Protein 2OPJ (pdb70)

GO terms:
  GO:0043748 O-succinylbenzoate synthase activity (F, EXP)

Nearest PDB structures (foldseek):
  2opj-assembly1_A  TM=1.003E+00  e=4.724E-65  Thermobifida fusca YX
  2qvh-assembly1_A  TM=9.884E-01  e=1.991E-59  Thermobifida fusca YX
  1nu5-assembly1_A  TM=8.194E-01  e=6.239E-18  Pseudomonas sp. P51
  3vdg-assembly1_A-2  TM=8.075E-01  e=1.831E-15  Mycolicibacterium smegmatis MC2 155
  3vfc-assembly1_A-2  TM=7.666E-01  e=3.517E-16  Mycolicibacterium smegmatis MC2 155

InterPro domains:
  IPR010196 o-Succinylbenzoate synthase, MenC type1 [MF_00470] (1-308)
  IPR013342 Mandelate racemase, C-terminal domain [PF13378] (80-277)
  IPR013342 Mandelate racemase, C-terminal domain [SM00922] (75-173)
  IPR018110 Mandelate racemase/muconate lactonizing enzyme, conserved site [PS00909] (125-156)
  IPR036849 Enolase-like, C-terminal domain superfamily [G3DSA:3.20.20.120] (59-283)
  IPR036849 Enolase-like, C-terminal domain superfamily [SSF51604] (64-279)

Secondary structure (DSSP, 8-state):
--SB-EEEEEEEEEETTEEEEE--EE-SS-EE-----TT--HHHHHHHHHHHHIIIII--PPPS-SEEEB-EEE-S--HHHHHHHHHHH--SEEEEE----HHHHHHHHHHHH-TTSEEEEE-TT-S-HHHHH--TTTGGG-EEEEE--SSSHHHHHHHHHH-SS-EE--TTTTT--SBEEE-HHHHTSHHHHHHHHHHT-S-EEEB--S--HHHHHHHHHHHHHSS--SS-BB--GGGGBS--SBSS----BTTEEE-----B-HHHHHHTEE--HHHHHHHHHHHHHHH-

B-factor: mean 13.65, std 7.68, range [2.83, 55.48]

Organism: Thermobifida fusca (strain YX) (NCBI:txid269800)

Sequence (292 aa):
SLTGRAFAIPLRTRFRGITVREGLVRGAAGWGEFSPFAEYGPRECARWWAACYEAAELGWPAPVRDTVPVNATVPAVGPEEAARIVASSGCTTAKVKVAENDVARVEAVRDALGPRGRVRIDVNGAWDVDTAVRIRLLDRFELEYVEQPCATVDELAEVRRRVSVPIAARVRDAEAADVVVLKVQPLGGVRAALRLAEECGLPVVVSSAVETSVGLAAGVALAAALPELPYACGLATLRLLHADVCDDPLLPVHGVLPVRRVDVSEQRLAEVEIDPAAWQARLAAARAAWEQ

CATH classification: 3.30.390.10 (+1 more: 3.20.20.120)

Foldseek 3Di:
DVFDFKFWFAFPDAALRDGIFIWWGAAPQGIFTQTDDPPDALLQSLLLLLARCCLRYPNFDDFPDFKAFAAQEAGPDALVVLLVSLLPQLHLEYEYEDPSVRLVNLVSNLVSNDPRGAYEYEQVAPDALVVLLVVVSNCVSPHQEYENNHDDLLSLQSNQVRDDHFYEYCSVVSVNGQEYEFEASSQRFLVSSQVVCVVNPHHYEYAYPLDAQQRLLRSRSNSRHHPDHPDGHRSQNNNRTPAHQAPDGQHDDNRMTGNDHTHGDPVRRVVGTDDCPVNVVRSVSNNVSNVD

Radius of gyration: 18.43 Å; Cα contacts (8 Å, |Δi|>4): 690; chains: 1; bounding box: 36×39×52 Å

Solvent-accessible surface area: 12862 Å² total

Structure (mmCIF, N/CA/C/O backbone):
data_2OPJ
#
_entry.id   2OPJ
#
_cell.length_a   36.976
_cell.length_b   37.642
_cell.length_c   51.990
_cell.angle_alpha   71.28
_cell.angle_beta   76.13
_cell.angle_gamma   73.23
#
_symmetry.space_group_name_H-M   'P 1'
#
loop_
_entity.id
_entity.type
_entity.pdbx_description
1 polymer 'O-succinylbenzoate-CoA synthase'
2 water water
#
loop_
_atom_site.group_PDB
_atom_site.id
_atom_site.type_symbol
_atom_site.label_atom_id
_atom_site.label_alt_id
_atom_site.label_comp_id
_atom_site.label_asym_id
_atom_site.label_entity_id
_atom_site.label_seq_id
_atom_site.pdbx_PDB_ins_code
_atom_site.Cartn_x
_atom_site.Cartn_y
_atom_site.Cartn_z
_atom_site.occupancy
_atom_site.B_iso_or_equiv
_atom_site.auth_seq_id
_atom_site.auth_comp_id
_atom_site.auth_asym_id
_atom_site.auth_atom_id
_atom_site.pdbx_PDB_model_num
ATOM 1 N N . SER A 1 2 ? 10.193 21.147 1.965 1.00 10.70 2 SER A N 1
ATOM 2 C CA . SER A 1 2 ? 9.624 20.734 0.651 1.00 11.93 2 SER A CA 1
ATOM 3 C C . SER A 1 2 ? 8.123 20.524 0.789 1.00 11.60 2 SER A C 1
ATOM 4 O O . SER A 1 2 ? 7.560 20.685 1.863 1.00 10.64 2 SER A O 1
ATOM 7 N N . LEU A 1 3 ? 7.486 20.135 -0.307 1.00 13.36 3 LEU A N 1
ATOM 8 C CA . LEU A 1 3 ? 6.056 19.892 -0.314 1.00 13.65 3 LEU A CA 1
ATOM 9 C C . LEU A 1 3 ? 5.684 18.740 0.631 1.00 13.66 3 LEU A C 1
ATOM 10 O O . LEU A 1 3 ? 4.606 18.732 1.229 1.00 13.36 3 LEU A O 1
ATOM 15 N N . THR A 1 4 ? 6.589 17.779 0.779 1.00 13.01 4 THR A N 1
ATOM 16 C CA . THR A 1 4 ? 6.323 16.613 1.618 1.00 12.57 4 THR A CA 1
ATOM 17 C C . THR A 1 4 ? 7.181 16.487 2.877 1.00 11.90 4 THR A C 1
ATOM 18 O O . THR A 1 4 ? 7.025 15.533 3.637 1.00 10.46 4 THR A O 1
ATOM 22 N N . GLY A 1 5 ? 8.089 17.436 3.083 1.00 10.62 5 GLY A N 1
ATOM 23 C CA . GLY A 1 5 ? 8.952 17.415 4.256 1.00 10.16 5 GLY A CA 1
ATOM 24 C C . GLY A 1 5 ? 9.111 18.834 4.761 1.00 10.06 5 GLY A C 1
ATOM 25 O O . GLY A 1 5 ? 9.830 19.628 4.160 1.00 11.17 5 GLY A O 1
ATOM 26 N N . ARG A 1 6 ? 8.445 19.152 5.868 1.00 7.45 6 ARG A N 1
ATOM 27 C CA . ARG A 1 6 ? 8.476 20.501 6.419 1.00 7.94 6 ARG A CA 1
ATOM 28 C C . ARG A 1 6 ? 8.874 20.550 7.889 1.00 7.47 6 ARG A C 1
ATOM 29 O O . ARG A 1 6 ? 8.411 19.751 8.703 1.00 8.12 6 ARG A O 1
ATOM 37 N N . ALA A 1 7 ? 9.737 21.506 8.222 1.00 6.33 7 ALA A N 1
ATOM 38 C CA . ALA A 1 7 ? 10.225 21.653 9.585 1.00 6.16 7 ALA A CA 1
ATOM 39 C C . ALA A 1 7 ? 9.454 22.712 10.362 1.00 7.35 7 ALA A C 1
ATOM 40 O O . ALA A 1 7 ? 8.965 23.686 9.787 1.00 6.87 7 ALA A O 1
ATOM 42 N N . PHE A 1 8 ? 9.357 22.513 11.675 1.00 6.93 8 PHE A N 1
ATOM 43 C CA . PHE A 1 8 ? 8.637 23.438 12.540 1.00 7.10 8 PHE A CA 1
ATOM 44 C C . PHE A 1 8 ? 9.418 23.792 13.805 1.00 5.76 8 PHE A C 1
ATOM 45 O O . PHE A 1 8 ? 10.335 23.079 14.220 1.00 4.93 8 PHE A O 1
ATOM 53 N N . ALA A 1 9 ? 9.046 24.917 14.403 1.00 6.57 9 ALA A N 1
ATOM 54 C CA . ALA A 1 9 ? 9.646 25.384 15.646 1.00 7.16 9 ALA A CA 1
ATOM 55 C C . ALA A 1 9 ? 8.502 26.011 16.443 1.00 5.67 9 ALA A C 1
ATOM 56 O O . ALA A 1 9 ? 7.977 27.068 16.083 1.00 6.98 9 ALA A O 1
ATOM 58 N N . ILE A 1 10 ? 8.112 25.343 17.524 1.00 5.61 10 ILE A N 1
ATOM 59 C CA . ILE A 1 10 ? 6.995 25.804 18.342 1.00 6.37 10 ILE A CA 1
ATOM 60 C C . ILE A 1 10 ? 7.417 26.053 19.780 1.00 5.74 10 ILE A C 1
ATOM 61 O O . ILE A 1 10 ? 7.921 25.155 20.447 1.00 7.19 10 ILE A O 1
ATOM 66 N N . PRO A 1 11 ? 7.207 27.273 20.288 1.00 7.13 11 PRO A N 1
ATOM 67 C CA . PRO A 1 11 ? 7.613 27.498 21.676 1.00 6.60 11 PRO A CA 1
ATOM 68 C C . PRO A 1 11 ? 6.663 26.825 22.661 1.00 7.01 11 PRO A C 1
ATOM 69 O O . PRO A 1 11 ? 5.464 26.754 22.415 1.00 6.70 11 PRO A O 1
ATOM 73 N N . LEU A 1 12 ? 7.205 26.329 23.769 1.00 5.94 12 LEU A N 1
ATOM 74 C CA . LEU A 1 12 ? 6.371 25.728 24.799 1.00 6.87 12 LEU A CA 1
ATOM 75 C C . LEU A 1 12 ? 5.872 26.900 25.624 1.00 6.77 12 LEU A C 1
ATOM 76 O O . LEU A 1 12 ? 6.347 28.026 25.453 1.00 6.13 12 LEU A O 1
ATOM 81 N N . ARG A 1 13 ? 4.930 26.640 26.522 1.00 6.95 13 ARG A N 1
ATOM 82 C CA . ARG A 1 13 ? 4.388 27.696 27.369 1.00 7.42 13 ARG A CA 1
ATOM 83 C C . ARG A 1 13 ? 5.274 28.013 28.574 1.00 7.50 13 ARG A C 1
ATOM 84 O O . ARG A 1 13 ? 5.132 29.071 29.194 1.00 7.59 13 ARG A O 1
ATOM 92 N N . THR A 1 14 ? 6.176 27.086 28.894 1.00 7.43 14 THR A N 1
ATOM 93 C CA . THR A 1 14 ? 7.132 27.215 29.993 1.00 8.06 14 THR A CA 1
ATOM 94 C C . THR A 1 14 ? 8.165 26.092 29.836 1.00 9.20 14 THR A C 1
ATOM 95 O O . THR A 1 14 ? 7.902 25.096 29.158 1.00 9.17 14 THR A O 1
ATOM 99 N N . ARG A 1 15 ? 9.337 26.246 30.443 1.00 8.49 15 ARG A N 1
ATOM 100 C CA . ARG A 1 15 ? 10.386 25.234 30.312 1.00 8.76 15 ARG A CA 1
ATOM 101 C C . ARG A 1 15 ? 9.933 23.898 30.890 1.00 9.06 15 ARG A C 1
ATOM 102 O O . ARG A 1 15 ? 9.373 23.845 31.986 1.00 10.86 15 ARG A O 1
ATOM 110 N N . PHE A 1 16 ? 10.170 22.819 30.147 1.00 8.89 16 PHE A N 1
ATOM 111 C CA . PHE A 1 16 ? 9.778 21.482 30.583 1.00 9.64 16 PHE A CA 1
ATOM 112 C C . PHE A 1 16 ? 10.855 20.487 30.166 1.00 10.68 16 PHE A C 1
ATOM 113 O O . PHE A 1 16 ? 11.159 20.357 28.983 1.00 10.63 16 PHE A O 1
ATOM 121 N N . ARG A 1 17 ? 11.415 19.781 31.143 1.00 12.04 17 ARG A N 1
ATOM 122 C CA . ARG A 1 17 ? 12.478 18.820 30.885 1.00 13.35 17 ARG A CA 1
ATOM 123 C C . ARG A 1 17 ? 13.624 19.510 30.144 1.00 13.59 17 ARG A C 1
ATOM 124 O O . ARG A 1 17 ? 14.261 18.927 29.261 1.00 14.33 17 ARG A O 1
ATOM 132 N N . GLY A 1 18 ? 13.858 20.767 30.510 1.00 12.96 18 GLY A N 1
ATOM 133 C CA . GLY A 1 18 ? 14.944 21.540 29.935 1.00 14.01 18 GLY A CA 1
ATOM 134 C C . GLY A 1 18 ? 14.701 22.292 28.644 1.00 14.19 18 GLY A C 1
ATOM 135 O O . GLY A 1 18 ? 15.459 23.204 28.306 1.00 14.86 18 GLY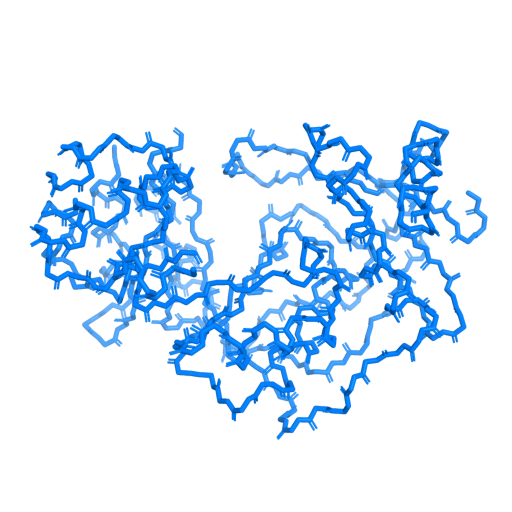 A O 1
ATOM 136 N N . ILE A 1 19 ? 13.655 21.934 27.914 1.00 13.56 19 ILE A N 1
ATOM 137 C CA . ILE A 1 19 ? 13.408 22.616 26.653 1.00 12.99 19 ILE A CA 1
ATOM 138 C C . ILE A 1 19 ? 12.323 23.680 26.703 1.00 10.92 19 ILE A C 1
ATOM 139 O O . ILE A 1 19 ? 11.426 23.638 27.545 1.00 9.67 19 ILE A O 1
ATOM 144 N N . THR A 1 20 ? 12.428 24.639 25.791 1.00 9.67 20 THR A N 1
ATOM 145 C CA . THR A 1 20 ? 11.460 25.726 25.694 1.00 8.40 20 THR A CA 1
ATOM 146 C C . THR A 1 20 ? 10.940 25.882 24.267 1.00 8.96 20 THR A C 1
ATOM 147 O O . THR A 1 20 ? 9.996 26.629 24.027 1.00 8.08 20 THR A O 1
ATOM 151 N N . VAL A 1 21 ? 11.552 25.172 23.325 1.00 9.95 21 VAL A N 1
ATOM 152 C CA . VAL A 1 21 ? 11.129 25.229 21.926 1.00 10.72 21 VAL A CA 1
ATOM 153 C C . VAL A 1 21 ? 11.133 23.820 21.348 1.00 10.31 21 VAL A C 1
ATOM 154 O O . VAL A 1 21 ? 12.136 23.110 21.433 1.00 11.80 21 VAL A O 1
ATOM 158 N N . ARG A 1 22 ? 10.015 23.419 20.759 1.00 7.85 22 ARG A N 1
ATOM 159 C CA . ARG A 1 22 ? 9.908 22.090 20.176 1.00 6.49 22 ARG A CA 1
ATOM 160 C C . ARG A 1 22 ? 10.121 22.178 18.670 1.00 6.17 22 ARG A C 1
ATOM 161 O O . ARG A 1 22 ? 9.360 22.838 17.965 1.00 7.18 22 ARG A O 1
ATOM 169 N N . GLU A 1 23 ? 11.169 21.520 18.190 1.00 5.17 23 GLU A N 1
ATOM 170 C CA . GLU A 1 23 ? 11.503 21.524 16.771 1.00 5.37 23 GLU A CA 1
ATOM 171 C C . GLU A 1 23 ? 11.456 20.123 16.180 1.00 6.04 23 GLU A C 1
ATOM 172 O O . GLU A 1 23 ? 11.680 19.139 16.873 1.00 6.64 23 GLU A O 1
ATOM 178 N N . GLY A 1 24 ? 11.179 20.044 14.887 1.00 4.12 24 GLY A N 1
ATOM 179 C CA . GLY A 1 24 ? 11.134 18.753 14.237 1.00 6.13 24 GLY A CA 1
ATOM 180 C C . GLY A 1 24 ? 10.680 18.879 12.804 1.00 6.59 24 GLY A C 1
ATOM 181 O O . GLY A 1 24 ? 10.537 19.987 12.282 1.00 5.32 24 GLY A O 1
ATOM 190 N N . LEU A 1 26 ? 7.920 17.235 9.690 1.00 5.51 26 LEU A N 1
ATOM 191 C CA . LEU A 1 26 ? 6.693 16.506 9.410 1.00 5.86 26 LEU A CA 1
ATOM 192 C C . LEU A 1 26 ? 6.916 15.933 8.019 1.00 7.99 26 LEU A C 1
ATOM 193 O O . LEU A 1 26 ? 7.360 16.639 7.111 1.00 6.85 26 LEU A O 1
ATOM 198 N N . VAL A 1 27 ? 6.642 14.645 7.864 1.00 6.93 27 VAL A N 1
ATOM 199 C CA . VAL A 1 27 ? 6.833 13.975 6.590 1.00 9.14 27 VAL A CA 1
ATOM 200 C C . VAL A 1 27 ? 5.526 13.360 6.103 1.00 9.30 27 VAL A C 1
ATOM 201 O O . VAL A 1 27 ? 4.852 12.644 6.841 1.00 7.96 27 VAL A O 1
ATOM 205 N N . ARG A 1 28 ? 5.179 13.632 4.849 1.00 10.61 28 ARG A N 1
ATOM 206 C CA . ARG A 1 28 ? 3.939 13.123 4.269 1.00 11.88 28 ARG A CA 1
ATOM 207 C C . ARG A 1 28 ? 4.178 11.865 3.442 1.00 11.78 28 ARG A C 1
ATOM 208 O O . ARG A 1 28 ? 4.966 11.884 2.496 1.00 12.69 28 ARG A O 1
ATOM 216 N N . GLY A 1 29 ? 3.494 10.781 3.800 1.00 10.69 29 GLY A N 1
ATOM 217 C CA . GLY A 1 29 ? 3.635 9.529 3.074 1.00 9.36 29 GLY A CA 1
ATOM 218 C C . GLY A 1 29 ? 2.294 9.029 2.564 1.00 9.77 29 GLY A C 1
ATOM 219 O O . GLY A 1 29 ? 1.299 9.750 2.605 1.00 10.28 29 GLY A O 1
ATOM 220 N N . ALA A 1 30 ? 2.262 7.787 2.099 1.00 9.64 30 ALA A N 1
ATOM 221 C CA . ALA A 1 30 ? 1.041 7.198 1.568 1.00 10.58 30 ALA A CA 1
ATOM 222 C C . ALA A 1 30 ? -0.059 7.026 2.615 1.00 10.58 30 ALA A C 1
ATOM 223 O O . ALA A 1 30 ? -1.247 7.081 2.292 1.00 11.85 30 ALA A O 1
ATOM 225 N N . ALA A 1 31 ? 0.335 6.841 3.871 1.00 10.57 31 ALA A N 1
ATOM 226 C CA . ALA A 1 31 ? -0.626 6.631 4.946 1.00 11.26 31 ALA A CA 1
ATOM 227 C C . ALA A 1 31 ? -1.050 7.914 5.645 1.00 11.42 31 ALA A C 1
ATOM 228 O O . ALA A 1 31 ? -2.065 7.945 6.342 1.00 12.21 31 ALA A O 1
ATOM 230 N N . GLY A 1 32 ? -0.277 8.974 5.455 1.00 11.16 32 GLY A N 1
ATOM 231 C CA . GLY A 1 32 ? -0.593 10.237 6.094 1.00 11.28 32 GLY A CA 1
ATOM 232 C C . GLY A 1 32 ? 0.683 10.942 6.502 1.00 10.31 32 GLY A C 1
ATOM 233 O O . GLY A 1 32 ? 1.699 10.811 5.829 1.00 10.05 32 GLY A O 1
ATOM 234 N N . TRP A 1 33 ? 0.638 11.681 7.604 1.00 9.54 33 TRP A N 1
ATOM 235 C CA . TRP A 1 33 ? 1.814 12.405 8.070 1.00 9.78 33 TRP A CA 1
ATOM 236 C C . TRP A 1 33 ? 2.479 11.736 9.261 1.00 8.68 33 TRP A C 1
ATOM 237 O O . TRP A 1 33 ? 1.815 11.123 10.101 1.00 8.81 33 TRP A O 1
ATOM 248 N N . GLY A 1 34 ? 3.800 11.855 9.305 1.00 7.60 34 GLY A N 1
ATOM 249 C CA . GLY A 1 34 ? 4.582 11.313 10.402 1.00 7.47 34 GLY A CA 1
ATOM 250 C C . GLY A 1 34 ? 5.430 12.445 10.965 1.00 7.18 34 GLY A C 1
ATOM 251 O O . GLY A 1 34 ? 5.717 13.418 10.260 1.00 6.95 34 GLY A O 1
ATOM 252 N N . GLU A 1 35 ? 5.814 12.334 12.234 1.00 6.00 35 GLU A N 1
ATOM 253 C CA . GLU A 1 35 ? 6.641 13.350 12.868 1.00 5.56 35 GLU A CA 1
ATOM 254 C C . GLU A 1 35 ? 8.012 12.789 13.231 1.00 5.01 35 GLU A C 1
ATOM 255 O O . GLU A 1 35 ? 8.108 11.705 13.798 1.00 5.30 35 GLU A O 1
ATOM 261 N N . PHE A 1 36 ? 9.061 13.531 12.883 1.00 4.71 36 PHE A N 1
ATOM 262 C CA . PHE A 1 36 ? 10.439 13.157 13.202 1.00 5.36 36 PHE A CA 1
ATOM 263 C C . PHE A 1 36 ? 10.935 14.338 14.032 1.00 5.37 36 PHE A C 1
ATOM 264 O O . PHE A 1 36 ? 11.289 15.377 13.481 1.00 6.86 36 PHE A O 1
ATOM 272 N N . SER A 1 37 ? 10.943 14.193 15.355 1.00 4.18 37 SER A N 1
ATOM 273 C CA . SER A 1 37 ? 11.362 15.300 16.202 1.00 6.20 37 SER A CA 1
ATOM 274 C C . SER A 1 37 ? 12.323 14.970 17.344 1.00 6.32 37 SER A C 1
ATOM 275 O O . SER A 1 37 ? 12.120 15.387 18.483 1.00 6.74 37 SER A O 1
ATOM 278 N N . PRO A 1 38 ? 13.399 14.231 17.052 1.00 6.17 38 PRO A N 1
ATOM 279 C CA . PRO A 1 38 ? 14.330 13.915 18.141 1.00 5.21 38 PRO A CA 1
ATOM 280 C C . PRO A 1 38 ? 14.963 15.184 18.703 1.00 6.59 38 PRO A C 1
ATOM 281 O O . PRO A 1 38 ? 15.231 16.129 17.961 1.00 5.60 38 PRO A O 1
ATOM 285 N N . PHE A 1 39 ? 15.208 15.206 20.010 1.00 6.34 39 PHE A N 1
ATOM 286 C CA . PHE A 1 39 ? 15.833 16.356 20.643 1.00 6.79 39 PHE A CA 1
ATOM 287 C C . PHE A 1 39 ? 17.264 16.523 20.116 1.00 8.41 39 PHE A C 1
ATOM 288 O O . PHE A 1 39 ? 17.916 15.558 19.725 1.00 8.08 39 PHE A O 1
ATOM 296 N N . ALA A 1 40 ? 17.737 17.764 20.123 1.00 9.96 40 ALA A N 1
ATOM 297 C CA . ALA A 1 40 ? 19.055 18.125 19.612 1.00 11.13 40 ALA A CA 1
ATOM 298 C C . ALA A 1 40 ? 20.244 17.220 19.925 1.00 12.12 40 ALA A C 1
ATOM 299 O O . ALA A 1 40 ? 21.063 16.948 19.047 1.00 12.77 40 ALA A O 1
ATOM 301 N N . GLU A 1 41 ? 20.342 16.758 21.165 1.00 12.09 41 GLU A N 1
ATOM 302 C CA . GLU A 1 41 ? 21.479 15.939 21.580 1.00 13.59 41 GLU A CA 1
ATOM 303 C C . GLU A 1 41 ? 21.599 14.533 21.009 1.00 12.97 41 GLU A C 1
ATOM 304 O O . GLU A 1 41 ? 22.676 13.942 21.064 1.00 14.30 41 GLU A O 1
ATOM 310 N N . TYR A 1 42 ? 20.520 13.987 20.459 1.00 10.68 42 TYR A N 1
ATOM 311 C CA . TYR A 1 42 ? 20.584 12.630 19.927 1.00 11.16 42 TYR A CA 1
ATOM 312 C C . TYR A 1 42 ? 21.349 12.505 18.612 1.00 9.59 42 TYR A C 1
ATOM 313 O O . TYR A 1 42 ? 21.090 13.234 17.654 1.00 10.88 42 TYR A O 1
ATOM 322 N N . GLY A 1 43 ? 22.299 11.575 18.574 1.00 8.41 43 GLY A N 1
ATOM 323 C CA . GLY A 1 43 ? 23.074 11.361 17.366 1.00 9.36 43 GLY A CA 1
ATOM 324 C C . GLY A 1 43 ? 22.313 10.476 16.393 1.00 7.55 43 GLY A C 1
ATOM 325 O O . GLY A 1 43 ? 21.306 9.875 16.771 1.00 7.56 43 GLY A O 1
ATOM 326 N N . PRO A 1 44 ? 22.776 10.363 15.139 1.00 7.80 44 PRO A N 1
ATOM 327 C CA . PRO A 1 44 ? 22.147 9.548 14.094 1.00 7.96 44 PRO A CA 1
ATOM 328 C C . PRO A 1 44 ? 21.741 8.122 14.476 1.00 8.39 44 PRO A C 1
ATOM 329 O O . PRO A 1 44 ? 20.663 7.664 14.094 1.00 8.75 44 PRO A O 1
ATOM 333 N N . ARG A 1 45 ? 22.602 7.407 15.203 1.00 8.25 45 ARG A N 1
ATOM 334 C CA . ARG A 1 45 ? 22.273 6.033 15.597 1.00 9.00 45 ARG A CA 1
ATOM 335 C C . ARG A 1 45 ? 21.039 5.994 16.491 1.00 8.29 45 ARG A C 1
ATOM 336 O O . ARG A 1 45 ? 20.229 5.067 16.412 1.00 7.35 45 ARG A O 1
ATOM 344 N N . GLU A 1 46 ? 20.905 6.999 17.346 1.00 9.85 46 GLU A N 1
ATOM 345 C CA . GLU A 1 46 ? 19.754 7.092 18.233 1.00 11.09 46 GLU A CA 1
ATOM 346 C C . GLU A 1 46 ? 18.547 7.594 17.433 1.00 10.94 46 GLU A C 1
ATOM 347 O O . GLU A 1 46 ? 17.439 7.073 17.555 1.00 11.69 46 GLU A O 1
ATOM 353 N N . CYS A 1 47 ? 18.773 8.611 16.608 1.00 9.51 47 CYS A N 1
ATOM 354 C CA . CYS A 1 47 ? 17.710 9.183 15.789 1.00 8.20 47 CYS A CA 1
ATOM 355 C C . CYS A 1 47 ? 17.131 8.187 14.795 1.00 8.77 47 CYS A C 1
ATOM 356 O O . CYS A 1 47 ? 16.016 8.370 14.305 1.00 8.09 47 CYS A O 1
ATOM 359 N N . ALA A 1 48 ? 17.894 7.141 14.489 1.00 8.06 48 ALA A N 1
ATOM 360 C CA . ALA A 1 48 ? 17.449 6.122 13.547 1.00 7.88 48 ALA A CA 1
ATOM 361 C C . ALA A 1 48 ? 16.058 5.598 13.917 1.00 7.33 48 ALA A C 1
ATOM 362 O O . ALA A 1 48 ? 15.195 5.442 13.054 1.00 6.07 48 ALA A O 1
ATOM 364 N N . ARG A 1 49 ? 15.835 5.352 15.204 1.00 7.40 49 ARG A N 1
ATOM 365 C CA . ARG A 1 49 ? 14.550 4.846 15.673 1.00 7.89 49 ARG A CA 1
ATOM 366 C C . ARG A 1 49 ? 13.441 5.887 15.570 1.00 6.80 49 ARG A C 1
ATOM 367 O O . ARG A 1 49 ? 12.287 5.545 15.299 1.00 7.63 49 ARG A O 1
ATOM 375 N N . TRP A 1 50 ? 13.790 7.153 15.789 1.00 6.76 50 TRP A N 1
ATOM 376 C CA . TRP A 1 50 ? 12.833 8.251 15.677 1.00 8.35 50 TRP A CA 1
ATOM 377 C C . TRP A 1 50 ? 12.330 8.278 14.241 1.00 8.31 50 TRP A C 1
ATOM 378 O O . TRP A 1 50 ? 11.136 8.441 13.993 1.00 7.39 50 TRP A O 1
ATOM 389 N N . TRP A 1 51 ? 13.252 8.141 13.291 1.00 7.59 51 TRP A N 1
ATOM 390 C CA . TRP A 1 51 ? 12.872 8.114 11.882 1.00 8.41 51 TRP A CA 1
ATOM 391 C C . TRP A 1 51 ? 11.986 6.899 11.588 1.00 8.85 51 TRP A C 1
ATOM 392 O O . TRP A 1 51 ? 11.009 7.003 10.847 1.00 8.50 51 TRP A O 1
ATOM 403 N N . ALA A 1 52 ? 12.322 5.745 12.161 1.00 7.30 52 ALA A N 1
ATOM 404 C CA . ALA A 1 52 ? 11.520 4.546 11.931 1.00 7.88 52 ALA A CA 1
ATOM 405 C C . ALA A 1 52 ? 10.071 4.785 12.345 1.00 6.90 52 ALA A C 1
ATOM 406 O O . ALA A 1 52 ? 9.145 4.301 11.695 1.00 6.48 52 ALA A O 1
ATOM 408 N N . ALA A 1 53 ? 9.875 5.531 13.429 1.00 6.98 53 ALA A N 1
ATOM 409 C CA . ALA A 1 53 ? 8.525 5.819 13.903 1.00 5.03 53 ALA A CA 1
ATOM 410 C C . ALA A 1 53 ? 7.829 6.745 12.920 1.00 5.14 53 ALA A C 1
ATOM 411 O O . ALA A 1 53 ? 6.657 6.568 12.596 1.00 5.81 53 ALA A O 1
ATOM 413 N N . CYS A 1 54 ? 8.568 7.735 12.442 1.00 4.57 54 CYS A N 1
ATOM 414 C CA . CYS A 1 54 ? 8.023 8.691 11.489 1.00 5.04 54 CYS A CA 1
ATOM 415 C C . CYS A 1 54 ? 7.622 7.969 10.201 1.00 6.02 54 CYS A C 1
ATOM 416 O O . CYS A 1 54 ? 6.532 8.192 9.655 1.00 5.75 54 CYS A O 1
ATOM 419 N N . TYR A 1 55 ? 8.511 7.099 9.729 1.00 6.82 55 TYR A N 1
ATOM 420 C CA . TYR A 1 55 ? 8.270 6.335 8.516 1.00 6.90 55 TYR A CA 1
ATOM 421 C C . TYR A 1 55 ? 7.030 5.455 8.663 1.00 6.93 55 TYR A C 1
ATOM 422 O O . TYR A 1 55 ? 6.208 5.389 7.754 1.00 5.96 55 TYR A O 1
ATOM 431 N N . GLU A 1 56 ? 6.884 4.795 9.812 1.00 5.97 56 GLU A N 1
ATOM 432 C CA . GLU A 1 56 ? 5.734 3.922 10.038 1.00 6.35 56 GLU A CA 1
ATOM 433 C C . GLU A 1 56 ? 4.434 4.721 9.940 1.00 7.73 56 GLU A C 1
ATOM 434 O O . GLU A 1 56 ? 3.488 4.321 9.256 1.00 7.91 56 GLU A O 1
ATOM 440 N N . ALA A 1 57 ? 4.403 5.855 10.629 1.00 5.22 57 ALA A N 1
ATOM 441 C CA . ALA A 1 57 ? 3.236 6.723 10.642 1.00 6.59 57 ALA A CA 1
ATOM 442 C C . ALA A 1 57 ? 2.892 7.262 9.257 1.00 7.98 57 ALA A C 1
ATOM 443 O O . ALA A 1 57 ? 1.719 7.302 8.869 1.00 8.82 57 ALA A O 1
ATOM 445 N N . ALA A 1 58 ? 3.912 7.665 8.508 1.00 6.86 58 ALA A N 1
ATOM 446 C CA . ALA A 1 58 ? 3.712 8.228 7.179 1.00 8.64 58 ALA A CA 1
ATOM 447 C C . ALA A 1 58 ? 3.500 7.240 6.039 1.00 10.23 58 ALA A C 1
ATOM 448 O O . ALA A 1 58 ? 2.756 7.534 5.100 1.00 9.45 58 ALA A O 1
ATOM 450 N N . GLU A 1 59 ? 4.140 6.077 6.118 1.00 8.79 59 GLU A N 1
ATOM 451 C CA . GLU A 1 59 ? 4.066 5.104 5.031 1.00 10.22 59 GLU A CA 1
ATOM 452 C C . GLU A 1 59 ? 3.435 3.741 5.285 1.00 10.69 59 GLU A C 1
ATOM 453 O O . GLU A 1 59 ? 2.965 3.098 4.343 1.00 11.54 59 GLU A O 1
ATOM 459 N N . LEU A 1 60 ? 3.415 3.296 6.535 1.00 8.81 60 LEU A N 1
ATOM 460 C CA . LEU A 1 60 ? 2.891 1.967 6.836 1.00 10.93 60 LEU A CA 1
ATOM 461 C C . LEU A 1 60 ? 1.532 1.884 7.506 1.00 11.00 60 LEU A C 1
ATOM 462 O O . LEU A 1 60 ? 0.775 0.946 7.254 1.00 13.39 60 LEU A O 1
ATOM 467 N N . GLY A 1 61 ? 1.231 2.853 8.364 1.00 11.54 61 GLY A N 1
ATOM 468 C CA . GLY A 1 61 ? -0.026 2.832 9.083 1.00 11.83 61 GLY A CA 1
ATOM 469 C C . GLY A 1 61 ? 0.222 2.128 10.403 1.00 11.03 61 GLY A C 1
ATOM 470 O O . GLY A 1 61 ? 1.285 1.546 10.600 1.00 11.76 61 GLY A O 1
ATOM 471 N N . TRP A 1 62 ? -0.753 2.159 11.303 1.00 10.84 62 TRP A N 1
ATOM 472 C CA . TRP A 1 62 ? -0.581 1.533 12.606 1.00 9.92 62 TRP A CA 1
ATOM 473 C C . TRP A 1 62 ? -1.492 0.333 12.794 1.00 10.01 62 TRP A C 1
ATOM 474 O O . TRP A 1 62 ? -2.489 0.183 12.092 1.00 11.36 62 TRP A O 1
ATOM 485 N N . PRO A 1 63 ? -1.147 -0.547 13.745 1.00 11.99 63 PRO A N 1
ATOM 486 C CA . PRO A 1 63 ? -1.966 -1.733 14.019 1.00 12.16 63 PRO A CA 1
ATOM 487 C C . PRO A 1 63 ? -3.336 -1.226 14.474 1.00 12.27 63 PRO A C 1
ATOM 488 O O . PRO A 1 63 ? -3.429 -0.176 15.112 1.00 10.67 63 PRO A O 1
ATOM 492 N N . ALA A 1 64 ? -4.390 -1.962 14.141 1.00 12.10 64 ALA A N 1
ATOM 493 C CA . ALA A 1 64 ? -5.746 -1.569 14.511 1.00 11.95 64 ALA A CA 1
ATOM 494 C C . ALA A 1 64 ? -5.922 -1.445 16.025 1.00 10.76 64 ALA A C 1
ATOM 495 O O . ALA A 1 64 ? -5.380 -2.237 16.794 1.00 11.67 64 ALA A O 1
ATOM 497 N N . PRO A 1 65 ? -6.700 -0.450 16.470 1.00 9.52 65 PRO A N 1
ATOM 498 C CA . PRO A 1 65 ? -6.939 -0.238 17.901 1.00 9.72 65 PRO A CA 1
ATOM 499 C C . PRO A 1 65 ? -7.955 -1.210 18.491 1.00 10.40 65 PRO A C 1
ATOM 500 O O . PRO A 1 65 ? -8.819 -1.717 17.781 1.00 10.02 65 PRO A O 1
ATOM 504 N N . VAL A 1 66 ? -7.845 -1.465 19.790 1.00 9.16 66 VAL A N 1
ATOM 505 C CA . VAL A 1 66 ? -8.782 -2.346 20.473 1.00 8.68 66 VAL A CA 1
ATOM 506 C C . VAL A 1 66 ? -9.704 -1.499 21.352 1.00 9.25 66 VAL A C 1
ATOM 507 O O . VAL A 1 66 ? -10.568 -2.027 22.051 1.00 10.16 66 VAL A O 1
ATOM 511 N N . ARG A 1 67 ? -9.498 -0.182 21.308 1.00 9.07 67 ARG A N 1
ATOM 512 C CA . ARG A 1 67 ? -10.308 0.773 22.059 1.00 7.89 67 ARG A CA 1
ATOM 513 C C . ARG A 1 67 ? -10.419 2.051 21.222 1.00 8.73 67 ARG A C 1
ATOM 514 O O . ARG A 1 67 ? -9.509 2.361 20.446 1.00 7.75 67 ARG A O 1
ATOM 522 N N . ASP A 1 68 ? -11.527 2.782 21.361 1.00 8.78 68 ASP A N 1
ATOM 523 C CA . ASP A 1 68 ? -11.726 4.005 20.574 1.00 9.86 68 ASP A CA 1
ATOM 524 C C . ASP A 1 68 ? -11.253 5.299 21.220 1.00 10.14 68 ASP A C 1
ATOM 525 O O . ASP A 1 68 ? -11.215 6.349 20.568 1.00 7.98 68 ASP A O 1
ATOM 530 N N . THR A 1 69 ? -10.913 5.229 22.500 1.00 7.12 69 THR A N 1
ATOM 531 C CA . THR A 1 69 ? -10.412 6.389 23.227 1.00 7.92 69 THR A CA 1
ATOM 532 C C . THR A 1 69 ? 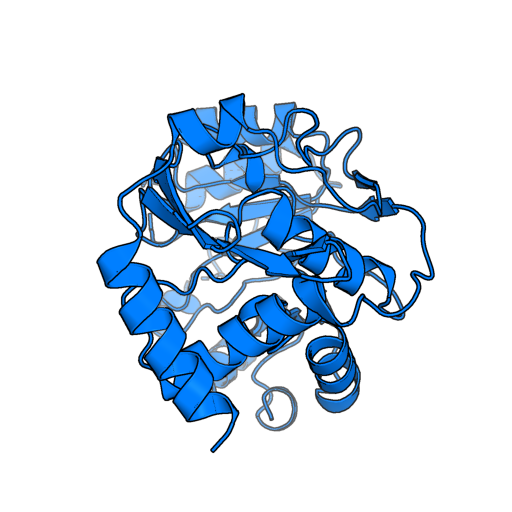-9.356 5.896 24.200 1.00 8.03 69 THR A C 1
ATOM 533 O O . THR A 1 69 ? -9.312 4.712 24.524 1.00 8.03 69 THR A O 1
ATOM 537 N N . VAL A 1 70 ? -8.506 6.803 24.663 1.00 6.55 70 VAL A N 1
ATOM 538 C CA . VAL A 1 70 ? -7.468 6.436 25.613 1.00 7.36 70 VAL A CA 1
ATOM 539 C C . VAL A 1 70 ? -7.454 7.442 26.759 1.00 7.52 70 VAL A C 1
ATOM 540 O O . VAL A 1 70 ? -7.561 8.649 26.537 1.00 7.54 70 VAL A O 1
ATOM 544 N N . PRO A 1 71 ? -7.353 6.954 28.005 1.0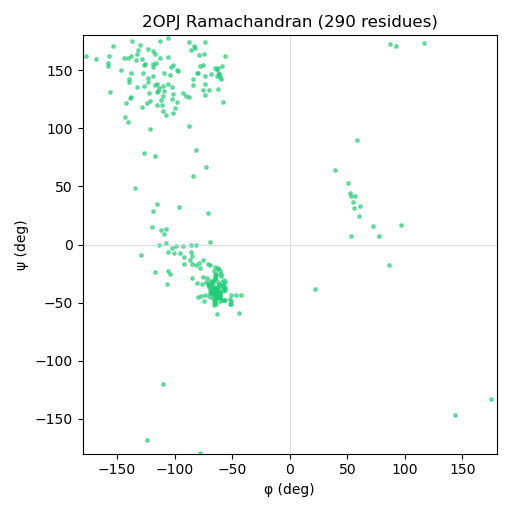0 7.35 71 PRO A N 1
ATOM 545 C CA . PRO A 1 71 ? -7.326 7.837 29.174 1.00 6.86 71 PRO A CA 1
ATOM 546 C C . PRO A 1 71 ? -5.983 8.538 29.264 1.00 6.30 71 PRO A C 1
ATOM 547 O O . PRO A 1 71 ? -4.945 7.920 29.018 1.00 6.61 71 PRO A O 1
ATOM 551 N N . VAL A 1 72 ? -6.008 9.827 29.592 1.00 7.37 72 VAL A N 1
ATOM 552 C CA . VAL A 1 72 ? -4.778 10.603 29.713 1.00 6.02 72 VAL A CA 1
ATOM 553 C C . VAL A 1 72 ? -4.652 11.328 31.053 1.00 6.01 72 VAL A C 1
ATOM 554 O O . VAL A 1 72 ? -5.648 11.604 31.736 1.00 6.96 72 VAL A O 1
ATOM 558 N N . ASN A 1 73 ? -3.413 11.599 31.443 1.00 6.39 73 ASN A N 1
ATOM 559 C CA . ASN A 1 73 ? -3.135 12.313 32.680 1.00 7.05 73 ASN A CA 1
ATOM 560 C C . ASN A 1 73 ? -2.718 13.727 32.311 1.00 6.91 73 ASN A C 1
ATOM 561 O O . ASN A 1 73 ? -2.342 13.995 31.164 1.00 6.86 73 ASN A O 1
ATOM 566 N N . ALA A 1 74 ? -2.795 14.628 33.284 1.00 6.77 74 ALA A N 1
ATOM 567 C CA . ALA A 1 74 ? -2.393 16.009 33.078 1.00 8.19 74 ALA A CA 1
ATOM 568 C C . ALA A 1 74 ? -0.890 16.065 33.283 1.00 7.69 74 ALA A C 1
ATOM 569 O O . ALA A 1 74 ? -0.348 15.365 34.137 1.00 9.81 74 ALA A O 1
ATOM 571 N N . THR A 1 75 ? -0.206 16.873 32.482 1.00 7.95 75 THR A N 1
ATOM 572 C CA . THR A 1 75 ? 1.239 17.013 32.626 1.00 9.22 75 THR A CA 1
ATOM 573 C C . THR A 1 75 ? 1.481 18.386 33.240 1.00 9.07 75 THR A C 1
ATOM 574 O O . THR A 1 75 ? 1.247 19.412 32.601 1.00 9.71 75 THR A O 1
ATOM 578 N N . VAL A 1 76 ? 1.941 18.399 34.487 1.00 6.35 76 VAL A N 1
ATOM 579 C CA . VAL A 1 76 ? 2.176 19.650 35.197 1.00 7.12 76 VAL A CA 1
ATOM 580 C C . VAL A 1 76 ? 3.652 20.023 35.230 1.00 8.41 76 VAL A C 1
ATOM 581 O O . VAL A 1 76 ? 4.456 19.340 35.854 1.00 6.90 76 VAL A O 1
ATOM 585 N N . PRO A 1 77 ? 4.029 21.110 34.543 1.00 8.36 77 PRO A N 1
ATOM 586 C CA . PRO A 1 77 ? 5.436 21.525 34.540 1.00 10.29 77 PRO A CA 1
ATOM 587 C C . PRO A 1 77 ? 5.840 22.144 35.877 1.00 10.46 77 PRO A C 1
ATOM 588 O O . PRO A 1 77 ? 4.996 22.358 36.755 1.00 9.88 77 PRO A O 1
ATOM 592 N N . ALA A 1 78 ? 7.127 22.445 36.028 1.00 10.49 78 ALA A N 1
ATOM 593 C CA . ALA A 1 78 ? 7.633 23.020 37.271 1.00 11.47 78 ALA A CA 1
ATOM 594 C C . ALA A 1 78 ? 7.237 24.473 37.489 1.00 12.61 78 ALA A C 1
ATOM 595 O O . ALA A 1 78 ? 8.093 25.360 37.494 1.00 13.39 78 ALA A O 1
ATOM 597 N N . VAL A 1 79 ? 5.943 2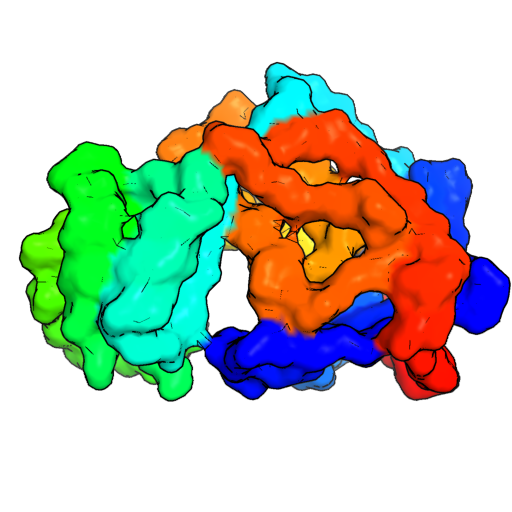4.710 37.684 1.00 11.45 79 VAL A N 1
ATOM 598 C CA . VAL A 1 79 ? 5.426 26.056 37.922 1.00 13.97 79 VAL A CA 1
ATOM 599 C C . VAL A 1 79 ? 5.057 26.234 39.395 1.00 14.24 79 VAL A C 1
ATOM 600 O O . VAL A 1 79 ? 5.170 25.299 40.186 1.00 13.41 79 VAL A O 1
ATOM 604 N N . GLY A 1 80 ? 4.623 27.437 39.764 1.00 13.03 80 GLY A N 1
ATOM 605 C CA . GLY A 1 80 ? 4.235 27.682 41.144 1.00 16.07 80 GLY A CA 1
ATOM 606 C C . GLY A 1 80 ? 3.107 26.758 41.573 1.00 15.83 80 GLY A C 1
ATOM 607 O O . GLY A 1 80 ? 2.325 26.313 40.735 1.00 14.76 80 GLY A O 1
ATOM 608 N N . PRO A 1 81 ? 2.989 26.451 42.874 1.00 17.68 81 PRO A N 1
ATOM 609 C CA . PRO A 1 81 ? 1.924 25.564 43.351 1.00 19.95 81 PRO A CA 1
ATOM 610 C C . PRO A 1 81 ? 0.518 26.022 42.976 1.00 21.45 81 PRO A C 1
ATOM 611 O O . PRO A 1 81 ? -0.345 25.201 42.664 1.00 20.39 81 PRO A O 1
ATOM 615 N N . GLU A 1 82 ? 0.289 27.332 42.999 1.00 22.77 82 GLU A N 1
ATOM 616 C CA . GLU A 1 82 ? -1.019 27.874 42.653 1.00 24.15 82 GLU A CA 1
ATOM 617 C C . GLU A 1 82 ? -1.350 27.585 41.190 1.00 23.05 82 GLU A C 1
ATOM 618 O O . GLU A 1 82 ? -2.454 27.149 40.864 1.00 24.21 82 GLU A O 1
ATOM 624 N N . GLU A 1 83 ? -0.382 27.829 40.313 1.00 22.24 83 GLU A N 1
ATOM 625 C CA . GLU A 1 83 ? -0.560 27.595 38.886 1.00 19.81 83 GLU A CA 1
ATOM 626 C C . GLU A 1 83 ? -0.710 26.101 38.603 1.00 18.74 83 GLU A C 1
ATOM 627 O O . GLU A 1 83 ? -1.446 25.701 37.700 1.00 17.07 83 GLU A O 1
ATOM 633 N N . ALA A 1 84 ? -0.006 25.280 39.377 1.00 16.50 84 ALA A N 1
ATOM 634 C CA . ALA A 1 84 ? -0.070 23.833 39.202 1.00 15.98 84 ALA A CA 1
ATOM 635 C C . ALA A 1 84 ? -1.488 23.345 39.459 1.00 16.32 84 ALA A C 1
ATOM 636 O O . ALA A 1 84 ? -2.013 22.517 38.715 1.00 14.17 84 ALA A O 1
ATOM 638 N N . ALA A 1 85 ? -2.103 23.869 40.518 1.00 17.68 85 ALA A N 1
ATOM 639 C CA . ALA A 1 85 ? -3.467 23.501 40.885 1.00 19.45 85 ALA A CA 1
ATOM 640 C C . ALA A 1 85 ? -4.460 23.879 39.788 1.00 21.42 85 ALA A C 1
ATOM 641 O O . ALA A 1 85 ? -5.376 23.114 39.477 1.00 21.90 85 ALA A O 1
ATOM 643 N N . ARG A 1 86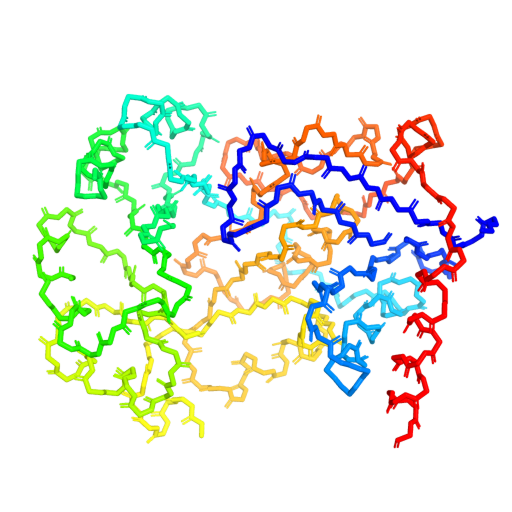 ? -4.280 25.062 39.207 1.00 21.89 86 ARG A N 1
ATOM 644 C CA . ARG A 1 86 ? -5.162 25.533 38.148 1.00 23.55 86 ARG A CA 1
ATOM 645 C C . ARG A 1 86 ? -5.041 24.634 36.925 1.00 21.84 86 ARG A C 1
ATOM 646 O O . ARG A 1 86 ? -6.033 24.331 36.266 1.00 21.46 86 ARG A O 1
ATOM 654 N N . ILE A 1 87 ? -3.820 24.200 36.628 1.00 20.24 87 ILE A N 1
ATOM 655 C CA . ILE A 1 87 ? -3.593 23.318 35.491 1.00 18.25 87 ILE A CA 1
ATOM 656 C C . ILE A 1 87 ? -4.349 22.007 35.716 1.00 17.41 87 ILE A C 1
ATOM 657 O O . ILE A 1 87 ? -5.015 21.497 34.814 1.00 15.99 87 ILE A O 1
ATOM 662 N N . VAL A 1 88 ? -4.253 21.468 36.927 1.00 17.31 88 VAL A N 1
ATOM 663 C CA . VAL A 1 88 ? -4.937 20.224 37.258 1.00 18.27 88 VAL A CA 1
ATOM 664 C C . VAL A 1 88 ? -6.451 20.396 37.236 1.00 20.20 88 VAL A C 1
ATOM 665 O O . VAL A 1 88 ? -7.168 19.603 36.624 1.00 19.00 88 VAL A O 1
ATOM 669 N N . ALA A 1 89 ? -6.934 21.435 37.908 1.00 22.17 89 ALA A N 1
ATOM 670 C CA . ALA A 1 89 ? -8.368 21.700 37.972 1.00 24.18 89 ALA A CA 1
ATOM 671 C C . ALA A 1 89 ? -8.968 21.924 36.589 1.00 24.48 89 ALA A C 1
ATOM 672 O O . ALA A 1 89 ? -10.151 21.666 36.367 1.00 26.05 89 ALA A O 1
ATOM 674 N N . SER A 1 90 ? -8.144 22.392 35.660 1.00 24.78 90 SER A N 1
ATOM 675 C CA . SER A 1 90 ? -8.586 22.670 34.298 1.00 24.62 90 SER A CA 1
ATOM 676 C C . SER A 1 90 ? -8.323 21.530 33.320 1.00 23.58 90 SER A C 1
ATOM 677 O O . SER A 1 90 ? -8.778 21.567 32.178 1.00 24.55 90 SER A O 1
ATOM 680 N N . SER A 1 91 ? -7.599 20.516 33.777 1.00 20.73 91 SER A N 1
ATOM 681 C CA . SER A 1 91 ? -7.228 19.385 32.932 1.00 17.70 91 SER A CA 1
ATOM 682 C C . SER A 1 91 ? -8.336 18.402 32.582 1.00 15.52 91 SER A C 1
ATOM 683 O O . SER A 1 91 ? -8.316 17.803 31.505 1.00 14.98 91 SER A O 1
ATOM 686 N N . GLY A 1 92 ? -9.284 18.222 33.496 1.00 13.64 92 GLY A N 1
ATOM 687 C CA . GLY A 1 92 ? -10.358 17.274 33.266 1.00 12.36 92 GLY A CA 1
ATOM 688 C C . GLY A 1 92 ? -9.858 15.861 33.511 1.00 11.34 92 GLY A C 1
ATOM 689 O O . GLY A 1 92 ? -10.559 14.883 33.246 1.00 11.89 92 GLY A O 1
ATOM 690 N N . CYS A 1 93 ? -8.635 15.758 34.027 1.00 11.22 93 CYS A N 1
A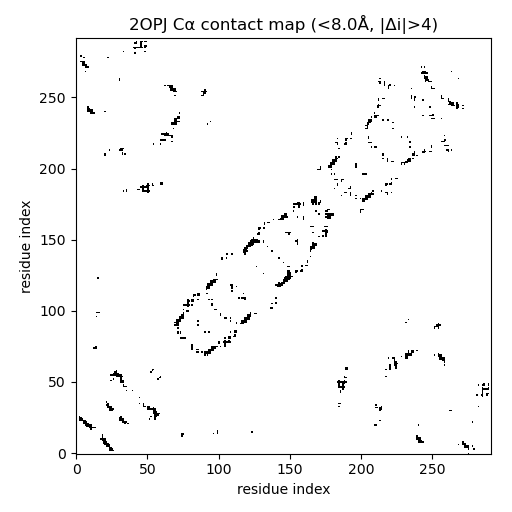TOM 691 C CA . CYS A 1 93 ? -8.016 14.462 34.304 1.00 11.05 93 CYS A CA 1
ATOM 692 C C . CYS A 1 93 ? -7.918 14.183 35.801 1.00 11.30 93 CYS A C 1
ATOM 693 O O . CYS A 1 93 ? -7.753 15.103 36.605 1.00 11.65 93 CYS A O 1
ATOM 696 N N . THR A 1 94 ? -8.016 12.909 36.167 1.00 10.59 94 THR A N 1
ATOM 697 C CA . THR A 1 94 ? -7.933 12.517 37.572 1.00 10.41 94 THR A CA 1
ATOM 698 C C . THR A 1 94 ? -6.544 12.003 37.950 1.00 9.90 94 THR A C 1
ATOM 699 O O . THR A 1 94 ? -6.303 11.649 39.099 1.00 9.17 94 THR A O 1
ATOM 703 N N . THR A 1 95 ? -5.642 11.953 36.970 1.00 8.13 95 THR A N 1
ATOM 704 C CA . THR A 1 95 ? -4.259 11.545 37.205 1.00 6.99 95 THR A CA 1
ATOM 705 C C . THR A 1 95 ? -3.420 12.711 36.718 1.00 6.03 95 THR A C 1
ATOM 706 O O . THR A 1 95 ? -3.733 13.317 35.695 1.00 5.80 95 THR A O 1
ATOM 710 N N . ALA A 1 96 ? -2.363 13.032 37.449 1.00 5.66 96 ALA A N 1
ATOM 711 C CA . ALA A 1 96 ? -1.503 14.127 37.041 1.00 6.75 96 ALA A CA 1
ATOM 712 C C . ALA A 1 96 ? -0.048 13.761 37.272 1.00 6.84 96 ALA A C 1
ATOM 713 O O . ALA A 1 96 ? 0.281 13.125 38.272 1.00 8.59 96 ALA A O 1
ATOM 715 N N . LYS A 1 97 ? 0.809 14.143 36.326 1.00 6.89 97 LYS A N 1
ATOM 716 C CA . LYS A 1 97 ? 2.246 13.923 36.455 1.00 7.85 97 LYS A CA 1
ATOM 717 C C . LYS A 1 97 ? 2.804 15.278 36.868 1.00 7.75 97 LYS A C 1
ATOM 718 O O . LYS A 1 97 ? 2.499 16.291 36.237 1.00 8.96 97 LYS A O 1
ATOM 724 N N . VAL A 1 98 ? 3.609 15.303 37.923 1.00 6.40 98 VAL A N 1
ATOM 725 C CA . VAL A 1 98 ? 4.176 16.563 38.381 1.00 7.89 98 VAL A CA 1
ATOM 726 C C . VAL A 1 98 ? 5.676 16.596 38.158 1.00 7.67 98 VAL A C 1
ATOM 727 O O . VAL A 1 98 ? 6.407 15.718 38.624 1.00 7.21 98 VAL A O 1
ATOM 731 N N . LYS A 1 99 ? 6.134 17.615 37.439 1.00 8.54 99 LYS A N 1
ATOM 732 C CA . LYS A 1 99 ? 7.551 17.765 37.173 1.00 10.91 99 LYS A CA 1
ATOM 733 C C . LYS A 1 99 ? 8.265 18.271 38.422 1.00 9.84 99 LYS A C 1
ATOM 734 O O . LYS A 1 99 ? 7.795 19.192 39.084 1.00 11.13 99 LYS A O 1
ATOM 740 N N . VAL A 1 100 ? 9.381 17.634 38.759 1.00 10.11 100 VAL A N 1
ATOM 741 C CA . VAL A 1 100 ? 10.200 18.056 39.891 1.00 11.87 100 VAL A CA 1
ATOM 742 C C . VAL A 1 100 ? 11.630 18.107 39.370 1.00 11.19 100 VAL A C 1
ATOM 743 O O . VAL A 1 100 ? 11.908 17.618 38.275 1.00 10.89 100 VAL A O 1
ATOM 747 N N . ALA A 1 101 ? 12.530 18.710 40.137 1.00 11.28 101 ALA A N 1
ATOM 748 C CA . ALA A 1 101 ? 13.932 18.809 39.739 1.00 12.42 101 ALA A CA 1
ATOM 749 C C . ALA A 1 101 ? 14.134 19.390 38.342 1.00 12.60 101 ALA A C 1
ATOM 750 O O . ALA A 1 101 ? 14.930 18.874 37.559 1.00 12.18 101 ALA A O 1
ATOM 752 N N . GLU A 1 102 ? 13.410 20.456 38.024 1.00 13.22 102 GLU A N 1
ATOM 753 C CA . GLU A 1 102 ? 13.553 21.091 36.722 1.00 14.11 102 GLU A CA 1
ATOM 754 C C . GLU A 1 102 ? 14.792 21.977 36.752 1.00 16.03 102 GLU A C 1
ATOM 755 O O . GLU A 1 102 ? 14.982 22.748 37.692 1.00 19.16 102 GLU A O 1
ATOM 761 N N . ASN A 1 109 ? 10.556 24.487 45.565 1.00 21.59 109 ASN A N 1
ATOM 762 C CA . ASN A 1 109 ? 9.098 24.489 45.603 1.00 20.48 109 ASN A CA 1
ATOM 763 C C . ASN A 1 109 ? 8.535 23.161 45.111 1.00 19.14 109 ASN A C 1
ATOM 764 O O . ASN A 1 109 ? 7.326 23.019 44.943 1.00 17.05 109 ASN A O 1
ATOM 769 N N . ASP A 1 110 ? 9.414 22.190 44.886 1.00 16.35 110 ASP A N 1
ATOM 770 C CA . ASP A 1 110 ? 8.982 20.879 44.410 1.00 13.83 110 ASP A CA 1
ATOM 771 C C . ASP A 1 110 ? 7.962 20.209 45.324 1.00 13.21 110 ASP A C 1
ATOM 772 O O . ASP A 1 110 ? 6.937 19.704 44.855 1.00 11.78 110 ASP A O 1
ATOM 777 N N . VAL A 1 111 ? 8.239 20.192 46.624 1.00 12.37 111 VAL A N 1
ATOM 778 C CA . VAL A 1 111 ? 7.320 19.573 47.567 1.00 12.35 111 VAL A CA 1
ATOM 779 C C . VAL A 1 111 ? 5.987 20.310 47.562 1.00 11.93 111 VAL A C 1
ATOM 780 O O . VAL A 1 111 ? 4.933 19.687 47.513 1.00 12.39 111 VAL A O 1
ATOM 784 N N . ALA A 1 112 ? 6.040 21.638 47.594 1.00 13.68 112 ALA A N 1
ATOM 785 C CA . ALA A 1 112 ? 4.823 22.445 47.598 1.00 13.15 112 ALA A CA 1
ATOM 786 C C . ALA A 1 112 ? 3.979 22.227 46.346 1.00 12.80 112 ALA A C 1
ATOM 787 O O . ALA A 1 112 ? 2.751 22.275 46.404 1.00 13.69 112 ALA A O 1
ATOM 789 N N . ARG A 1 113 ? 4.641 21.991 45.217 1.00 11.52 113 ARG A N 1
ATOM 790 C CA . ARG A 1 113 ? 3.941 21.775 43.957 1.00 10.37 113 ARG A CA 1
ATOM 791 C C . ARG A 1 113 ? 3.165 20.463 43.994 1.00 9.93 113 ARG A C 1
ATOM 792 O O . ARG A 1 113 ? 2.002 20.409 43.597 1.00 9.06 113 ARG A O 1
ATOM 800 N N . VAL A 1 114 ? 3.814 19.407 44.470 1.00 9.00 114 VAL A N 1
ATOM 801 C CA . VAL A 1 114 ? 3.168 18.102 44.553 1.00 8.55 114 VAL A CA 1
ATOM 802 C C . VAL A 1 114 ? 1.981 18.175 45.516 1.00 9.97 114 VAL A C 1
ATOM 803 O O . VAL A 1 114 ? 0.900 17.653 45.231 1.00 8.72 114 VAL A O 1
ATOM 807 N N . GLU A 1 115 ? 2.191 18.832 46.652 1.00 10.48 115 GLU A N 1
ATOM 808 C CA . GLU A 1 115 ? 1.140 19.010 47.647 1.00 10.96 115 GLU A CA 1
ATOM 809 C C . GLU A 1 115 ? -0.069 19.695 46.999 1.00 10.86 115 GLU A C 1
ATOM 810 O O . GLU A 1 115 ? -1.205 19.250 47.148 1.00 10.77 115 GLU A O 1
ATOM 816 N N . ALA A 1 116 ? 0.190 20.773 46.262 1.00 11.39 116 ALA A N 1
ATOM 817 C CA . ALA A 1 116 ? -0.874 21.528 45.600 1.00 11.28 116 ALA A CA 1
ATOM 818 C C . ALA A 1 116 ? -1.651 20.678 44.603 1.00 11.50 116 ALA A C 1
ATOM 819 O O . ALA A 1 116 ? -2.872 20.784 44.497 1.00 11.14 116 ALA A O 1
ATOM 821 N N . VAL A 1 117 ? -0.935 19.843 43.860 1.00 10.18 117 VAL A N 1
ATOM 822 C CA . VAL A 1 117 ? -1.572 18.974 42.880 1.00 9.60 117 VAL A CA 1
ATOM 823 C C . VAL A 1 117 ? -2.452 17.931 43.560 1.00 10.03 117 VAL A C 1
ATOM 824 O O . VAL A 1 117 ? -3.553 17.633 43.087 1.00 10.91 117 VAL A O 1
ATOM 828 N N . ARG A 1 118 ? -1.971 17.367 44.665 1.00 10.31 118 ARG A N 1
ATOM 829 C CA . ARG A 1 118 ? -2.747 16.372 45.404 1.00 10.45 118 ARG A CA 1
ATOM 830 C C . ARG A 1 118 ? -4.013 17.039 45.934 1.00 12.48 118 ARG A C 1
ATOM 831 O O . ARG A 1 118 ? -5.093 16.443 45.939 1.00 11.81 118 ARG A O 1
ATOM 839 N N . ASP A 1 119 ? -3.871 18.285 46.373 1.00 13.12 119 ASP A N 1
ATOM 840 C CA . ASP A 1 119 ? -5.002 19.033 46.898 1.00 14.70 119 ASP A CA 1
ATOM 841 C C . ASP A 1 119 ? -6.035 19.289 45.812 1.00 15.03 119 ASP A C 1
ATOM 842 O O . ASP A 1 119 ? -7.236 19.128 46.042 1.00 14.91 119 ASP A O 1
ATOM 847 N N . ALA A 1 120 ? -5.565 19.676 44.628 1.00 14.32 120 ALA A N 1
ATOM 848 C CA . ALA A 1 120 ? -6.453 19.964 43.508 1.00 13.44 120 ALA A CA 1
ATOM 849 C C . ALA A 1 120 ? -7.174 18.726 43.003 1.00 13.46 120 ALA A C 1
ATOM 850 O O . ALA A 1 120 ? -8.305 18.823 42.524 1.00 14.11 120 ALA A O 1
ATOM 852 N N . LEU A 1 121 ? -6.525 17.567 43.105 1.00 12.04 121 LEU A N 1
ATOM 853 C CA . LEU A 1 121 ? -7.113 16.310 42.647 1.00 13.02 121 LEU A CA 1
ATOM 854 C C . LEU A 1 121 ? -8.022 15.650 43.676 1.00 13.49 121 LEU A C 1
ATOM 855 O O . LEU A 1 121 ? -8.947 14.926 43.317 1.00 14.46 121 LEU A O 1
ATOM 860 N N . GLY A 1 122 ? -7.748 15.890 44.952 1.00 14.37 122 GLY A N 1
ATOM 861 C CA . GLY A 1 122 ? -8.545 15.272 45.993 1.00 14.98 122 GLY A CA 1
ATOM 862 C C . GLY A 1 122 ? -7.952 13.910 46.301 1.00 15.63 122 GLY A C 1
ATOM 863 O O . GLY A 1 122 ? -7.069 13.451 45.581 1.00 13.24 122 GLY A O 1
ATOM 864 N N . PRO A 1 123 ? -8.435 13.225 47.348 1.00 16.41 123 PRO A N 1
ATOM 865 C CA . PRO A 1 123 ? -7.962 11.905 47.776 1.00 16.12 123 PRO A CA 1
ATOM 866 C C . PRO A 1 123 ? -7.993 10.782 46.737 1.00 15.03 123 PRO A C 1
ATOM 867 O O . PRO A 1 123 ? -7.142 9.894 46.766 1.00 16.20 123 PRO A O 1
ATOM 871 N N . ARG A 1 124 ? -8.963 10.816 45.827 1.00 13.46 124 ARG A N 1
ATOM 872 C CA . ARG A 1 124 ? -9.090 9.763 44.825 1.00 13.89 124 ARG A CA 1
ATOM 873 C C . ARG A 1 124 ? -8.243 9.958 43.570 1.00 12.59 124 ARG A C 1
ATOM 874 O O . ARG A 1 124 ? -8.180 9.073 42.721 1.00 12.90 124 ARG A O 1
ATOM 882 N N . GLY A 1 125 ? -7.589 11.107 43.449 1.00 10.78 125 GLY A N 1
ATOM 883 C CA . GLY A 1 125 ? -6.761 11.334 42.279 1.00 10.60 125 GLY A CA 1
ATOM 884 C C . GLY A 1 125 ? -5.464 10.549 42.344 1.00 10.12 125 GLY A C 1
ATOM 885 O O . GLY A 1 125 ? -5.087 10.046 43.403 1.00 10.91 125 GLY A O 1
ATOM 886 N N . ARG A 1 126 ? -4.789 10.419 41.206 1.00 8.82 126 ARG A N 1
ATOM 887 C CA . ARG A 1 126 ? -3.516 9.711 41.159 1.00 9.76 126 ARG A CA 1
ATOM 888 C C . ARG A 1 126 ? -2.424 10.725 40.829 1.00 8.39 126 ARG A C 1
ATOM 889 O O . ARG A 1 126 ? -2.589 11.563 39.939 1.00 7.46 126 ARG A O 1
ATOM 897 N N . VAL A 1 127 ? -1.316 10.656 41.560 1.00 8.72 127 VAL A N 1
ATOM 898 C CA . VAL A 1 127 ? -0.208 11.583 41.357 1.00 8.18 127 VAL A CA 1
ATOM 899 C C . VAL A 1 127 ? 1.101 10.857 41.076 1.00 9.14 127 VAL A C 1
ATOM 900 O O . VAL A 1 127 ? 1.547 10.044 41.884 1.00 9.91 127 VAL A O 1
ATOM 904 N N . ARG A 1 128 ? 1.706 11.149 39.929 1.00 8.16 128 ARG A N 1
ATOM 905 C CA . ARG A 1 128 ? 2.988 10.550 39.570 1.00 7.98 128 ARG A CA 1
ATOM 906 C C . ARG A 1 128 ? 4.017 11.676 39.482 1.00 8.04 128 ARG A C 1
ATOM 907 O O . ARG A 1 128 ? 3.663 12.839 39.265 1.00 7.22 128 ARG A O 1
ATOM 915 N N . ILE A 1 129 ? 5.288 11.328 39.657 1.00 6.16 129 ILE A N 1
ATOM 916 C CA . ILE A 1 129 ? 6.364 12.312 39.633 1.00 8.64 129 ILE A CA 1
ATOM 917 C C . ILE A 1 129 ? 7.324 12.104 38.468 1.00 8.80 129 ILE A C 1
ATOM 918 O O . ILE A 1 129 ? 7.690 10.977 38.157 1.00 7.45 129 ILE A O 1
ATOM 923 N N . ASP A 1 130 ? 7.725 13.200 37.830 1.00 8.50 130 ASP A N 1
ATOM 924 C CA . ASP A 1 130 ? 8.667 13.133 36.719 1.00 10.47 130 ASP A CA 1
ATOM 925 C C . ASP A 1 130 ? 9.982 13.741 37.194 1.00 8.25 130 ASP A C 1
ATOM 926 O O . ASP A 1 130 ? 10.035 14.935 37.498 1.00 9.15 130 ASP A O 1
ATOM 931 N N . VAL A 1 131 ? 11.030 12.922 37.265 1.00 7.73 131 VAL A N 1
ATOM 932 C CA . VAL A 1 131 ? 12.345 13.388 37.713 1.00 7.49 131 VAL A CA 1
ATOM 933 C C . VAL A 1 131 ? 13.328 13.523 36.547 1.00 8.91 131 VAL A C 1
ATOM 934 O O . VAL A 1 131 ? 14.314 14.257 36.635 1.00 8.66 131 VAL A O 1
ATOM 938 N N . ASN A 1 132 ? 13.058 12.806 35.462 1.00 8.83 132 ASN A N 1
ATOM 939 C CA . ASN A 1 132 ? 13.912 12.848 34.277 1.00 9.92 132 ASN A CA 1
ATOM 940 C C . ASN A 1 132 ? 15.376 12.557 34.614 1.00 10.19 132 ASN A C 1
ATOM 941 O O . ASN A 1 132 ? 16.298 13.202 34.100 1.00 10.90 132 ASN A O 1
ATOM 946 N N . GLY A 1 133 ? 15.568 11.575 35.491 1.00 10.43 133 GLY A N 1
ATOM 947 C CA . GLY A 1 133 ? 16.894 11.144 35.907 1.00 11.38 133 GLY A CA 1
ATOM 948 C C . GLY A 1 133 ? 17.835 12.179 36.492 1.00 11.11 133 GLY A C 1
ATOM 949 O O . GLY A 1 133 ? 19.051 12.041 36.367 1.00 13.83 133 GLY A O 1
ATOM 950 N N . ALA A 1 134 ? 17.296 13.184 37.173 1.00 11.44 134 ALA A N 1
ATOM 951 C CA . ALA A 1 134 ? 18.121 14.254 37.726 1.00 11.59 134 ALA A CA 1
ATOM 952 C C . ALA A 1 134 ? 18.734 14.037 39.104 1.00 12.56 134 ALA A C 1
ATOM 953 O O . ALA A 1 134 ? 19.621 14.788 39.504 1.00 13.65 134 ALA A O 1
ATOM 955 N N . TRP A 1 135 ? 18.276 13.025 39.833 1.00 9.96 135 TRP A N 1
ATOM 956 C CA . TRP A 1 135 ? 18.807 12.786 41.173 1.00 10.74 135 TRP A CA 1
ATOM 957 C C . TRP A 1 135 ? 19.801 11.644 41.310 1.00 8.85 135 TRP A C 1
ATOM 958 O O . TRP A 1 135 ? 19.770 10.677 40.548 1.00 9.03 135 TRP A O 1
ATOM 969 N N . ASP A 1 136 ? 20.680 11.765 42.301 1.00 9.71 136 ASP A N 1
ATOM 970 C CA . ASP A 1 136 ? 21.633 10.702 42.592 1.00 9.40 136 ASP A CA 1
ATOM 971 C C . ASP A 1 136 ? 20.804 9.802 43.504 1.00 9.88 136 ASP A C 1
ATOM 972 O O . ASP A 1 136 ? 19.746 10.219 43.970 1.00 10.18 136 ASP A O 1
ATOM 977 N N . VAL A 1 137 ? 21.271 8.585 43.758 1.00 9.70 137 VAL A N 1
ATOM 978 C CA . VAL A 1 137 ? 20.519 7.640 44.584 1.00 10.66 137 VAL A CA 1
ATOM 979 C C . VAL A 1 137 ? 20.071 8.160 45.947 1.00 11.66 137 VAL A C 1
ATOM 980 O O . VAL A 1 137 ? 18.897 8.048 46.294 1.00 10.40 137 VAL A O 1
ATOM 984 N N . ASP A 1 138 ? 20.992 8.721 46.722 1.00 12.32 138 ASP A N 1
ATOM 985 C CA . ASP A 1 138 ? 20.632 9.216 48.047 1.00 12.79 138 ASP A CA 1
ATOM 986 C C . ASP A 1 138 ? 19.632 10.373 48.022 1.00 11.75 138 ASP A C 1
ATOM 987 O O . ASP A 1 138 ? 18.733 10.439 48.860 1.00 11.96 138 ASP A O 1
ATOM 992 N N . THR A 1 139 ? 19.775 11.278 47.062 1.00 9.71 139 THR A N 1
ATOM 993 C CA . THR A 1 139 ? 18.848 12.400 46.960 1.00 10.32 139 THR A CA 1
ATOM 994 C C . THR A 1 139 ? 17.469 11.877 46.577 1.00 9.88 139 THR A C 1
ATOM 995 O O . THR A 1 139 ? 16.445 12.348 47.079 1.00 8.40 139 THR A O 1
ATOM 999 N N . ALA A 1 140 ? 17.446 10.895 45.684 1.00 9.03 140 ALA A N 1
ATOM 1000 C CA . ALA A 1 140 ? 16.183 10.304 45.248 1.00 8.94 140 ALA A CA 1
ATOM 1001 C C . ALA A 1 140 ? 15.443 9.688 46.432 1.00 8.96 140 ALA A C 1
ATOM 1002 O O . ALA A 1 140 ? 14.238 9.877 46.587 1.00 9.57 140 ALA A O 1
ATOM 1004 N N . VAL A 1 141 ? 16.159 8.941 47.264 1.00 9.49 141 VAL A N 1
ATOM 1005 C CA . VAL A 1 141 ? 15.527 8.312 48.417 1.00 9.77 141 VAL A CA 1
ATOM 1006 C C . VAL A 1 141 ? 14.942 9.346 49.383 1.00 10.38 141 VAL A C 1
ATOM 1007 O O . VAL A 1 141 ? 13.813 9.190 49.841 1.00 10.64 141 VAL A O 1
ATOM 1011 N N . ARG A 1 142 ? 15.682 10.410 49.686 1.00 11.10 142 ARG A N 1
ATOM 1012 C CA . ARG A 1 142 ? 15.156 11.406 50.617 1.00 12.00 142 ARG A CA 1
ATOM 1013 C C . ARG A 1 142 ? 14.010 12.237 50.039 1.00 11.50 142 ARG A C 1
ATOM 1014 O O . ARG A 1 142 ? 13.093 12.617 50.767 1.00 11.05 142 ARG A O 1
ATOM 1030 N N . ILE A 1 144 ? 11.864 11.203 47.604 1.00 7.43 144 ILE A N 1
ATOM 1031 C CA . ILE A 1 144 ? 10.690 10.351 47.446 1.00 8.52 144 ILE A CA 1
ATOM 1032 C C . ILE A 1 144 ? 10.015 10.206 48.806 1.00 11.44 144 ILE A C 1
ATOM 1033 O O . ILE A 1 144 ? 8.790 10.203 48.912 1.00 11.19 144 ILE A O 1
ATOM 1038 N N . ARG A 1 145 ? 10.823 10.104 49.853 1.00 11.88 145 ARG A N 1
ATOM 1039 C CA . ARG A 1 145 ? 10.273 9.988 51.199 1.00 14.98 145 ARG A CA 1
ATOM 1040 C C . ARG A 1 145 ? 9.478 11.246 51.550 1.00 14.40 145 ARG A C 1
ATOM 1041 O O . ARG A 1 145 ? 8.406 11.161 52.156 1.00 14.83 145 ARG A O 1
ATOM 1049 N N . LEU A 1 146 ? 9.990 12.413 51.164 1.00 13.61 146 LEU A N 1
ATOM 1050 C CA . LEU A 1 146 ? 9.295 13.671 51.450 1.00 13.13 146 LEU A CA 1
ATOM 1051 C C . LEU A 1 146 ? 8.007 13.797 50.643 1.00 13.45 146 LEU A C 1
ATOM 1052 O O . LEU A 1 146 ? 7.007 14.337 51.123 1.00 12.66 146 LEU A O 1
ATOM 1057 N N . LEU A 1 147 ? 8.030 13.283 49.418 1.00 13.76 147 LEU A N 1
ATOM 1058 C CA . LEU A 1 147 ? 6.864 13.346 48.537 1.00 14.83 147 LEU A CA 1
ATOM 1059 C C . LEU A 1 147 ? 5.864 12.213 48.772 1.00 16.71 147 LEU A C 1
ATOM 1060 O O . LEU A 1 147 ? 4.706 12.295 48.356 1.00 17.32 147 LEU A O 1
ATOM 1065 N N . ASP A 1 148 ? 6.316 11.168 49.454 1.00 17.47 148 ASP A N 1
ATOM 1066 C CA . ASP A 1 148 ? 5.493 9.995 49.736 1.00 19.87 148 ASP A CA 1
ATOM 1067 C C . ASP A 1 148 ? 4.193 10.281 50.482 1.00 20.61 148 ASP A C 1
ATOM 1068 O O . ASP A 1 148 ? 3.206 9.567 50.296 1.00 19.81 148 ASP A O 1
ATOM 1073 N N . ARG A 1 149 ? 4.184 11.309 51.326 1.00 21.55 149 ARG A N 1
ATOM 1074 C CA . ARG A 1 149 ? 2.985 11.625 52.097 1.00 23.05 149 ARG A CA 1
ATOM 1075 C C . ARG A 1 149 ? 1.832 12.157 51.258 1.00 22.39 149 ARG A C 1
ATOM 1076 O O . ARG A 1 149 ? 0.771 12.493 51.788 1.00 23.71 149 ARG A O 1
ATOM 1084 N N . PHE A 1 150 ? 2.035 12.222 49.947 1.00 19.52 150 PHE A N 1
ATOM 1085 C CA . PHE A 1 150 ? 0.998 12.703 49.044 1.00 18.79 150 PHE A CA 1
ATOM 1086 C C . PHE A 1 150 ? 0.455 11.541 48.222 1.00 18.00 150 PHE A C 1
ATOM 1087 O O . PHE A 1 150 ? -0.315 11.738 47.285 1.00 15.80 150 PHE A O 1
ATOM 1095 N N . GLU A 1 151 ? 0.867 10.329 48.589 1.00 16.92 151 GLU A N 1
ATOM 1096 C CA . GLU A 1 151 ? 0.420 9.108 47.917 1.00 18.27 151 GLU A CA 1
ATOM 1097 C C . GLU A 1 151 ? 0.749 9.116 46.430 1.00 16.34 151 GLU A C 1
ATOM 1098 O O . GLU A 1 151 ? -0.054 9.545 45.604 1.00 15.39 151 GLU A O 1
ATOM 1104 N N . LEU A 1 152 ? 1.933 8.608 46.104 1.00 14.53 152 LEU A N 1
ATOM 1105 C CA . LEU A 1 152 ? 2.417 8.574 44.728 1.00 12.37 152 LEU A CA 1
ATOM 1106 C C . LEU A 1 152 ? 2.095 7.287 43.979 1.00 11.66 152 LEU A C 1
ATOM 1107 O O . LEU A 1 152 ? 2.342 6.186 44.473 1.00 11.64 152 LEU A O 1
ATOM 1112 N N . GLU A 1 153 ? 1.548 7.439 42.775 1.00 10.60 153 GLU A N 1
ATOM 1113 C CA . GLU A 1 153 ? 1.214 6.306 41.926 1.00 10.18 153 GLU A CA 1
ATOM 1114 C C . GLU A 1 153 ? 2.547 5.649 41.562 1.00 9.65 153 GLU A C 1
ATOM 1115 O O . GLU A 1 153 ? 2.691 4.423 41.572 1.00 9.58 153 GLU A O 1
ATOM 1121 N N . TYR A 1 154 ? 3.520 6.490 41.234 1.00 8.05 154 TYR A N 1
ATOM 1122 C CA . TYR A 1 154 ? 4.866 6.027 40.922 1.00 7.19 154 TYR A CA 1
ATOM 1123 C C . TYR A 1 154 ? 5.776 7.213 40.665 1.00 6.13 154 TYR A C 1
ATOM 1124 O O . TYR A 1 154 ? 5.304 8.334 40.456 1.00 6.68 154 TYR A O 1
ATOM 1133 N N . VAL A 1 155 ? 7.080 6.965 40.734 1.00 4.99 155 VAL A N 1
ATOM 1134 C CA . VAL A 1 155 ? 8.077 8.000 40.491 1.00 5.24 155 VAL A CA 1
ATOM 1135 C C . VAL A 1 155 ? 8.827 7.578 39.235 1.00 6.92 155 VAL A C 1
ATOM 1136 O O . VAL A 1 155 ? 9.439 6.504 39.198 1.00 6.11 155 VAL A O 1
ATOM 1140 N N . GLU A 1 156 ? 8.778 8.419 38.206 1.00 5.50 156 GLU A N 1
ATOM 1141 C CA . GLU A 1 156 ? 9.425 8.110 36.937 1.00 6.78 156 GLU A CA 1
ATOM 1142 C C . GLU A 1 156 ? 10.882 8.531 36.846 1.00 8.22 156 GLU A C 1
ATOM 1143 O O . GLU A 1 156 ? 11.225 9.688 37.103 1.00 7.89 156 GLU A O 1
ATOM 1149 N N . GLN A 1 157 ? 11.726 7.567 36.487 1.00 7.82 157 GLN A N 1
ATOM 1150 C CA . GLN A 1 157 ? 13.163 7.762 36.299 1.00 7.53 157 GLN A CA 1
ATOM 1151 C C . GLN A 1 157 ? 13.813 8.695 37.319 1.00 8.05 157 GLN A C 1
ATOM 1152 O O . GLN A 1 157 ? 14.315 9.761 36.968 1.00 8.73 157 GLN A O 1
ATOM 1158 N N . PRO A 1 158 ? 13.816 8.301 38.600 1.00 7.46 158 PRO A N 1
ATOM 1159 C CA . PRO A 1 158 ? 14.420 9.134 39.644 1.00 7.28 158 PRO A CA 1
ATOM 1160 C C . PRO A 1 158 ? 15.912 9.366 39.411 1.00 8.26 158 PRO A C 1
ATOM 1161 O O . PRO A 1 158 ? 16.443 10.439 39.705 1.00 8.95 158 PRO A O 1
ATOM 1165 N N . CYS A 1 159 ? 16.577 8.351 38.872 1.00 8.82 159 CYS A N 1
ATOM 1166 C CA . CYS A 1 159 ? 18.004 8.428 38.603 1.00 9.67 159 CYS A CA 1
ATOM 1167 C C . CYS A 1 159 ? 18.288 8.156 37.135 1.00 11.87 159 CYS A C 1
ATOM 1168 O O . CYS A 1 159 ? 17.417 7.696 36.399 1.00 11.81 159 CYS A O 1
ATOM 1171 N N . ALA A 1 160 ? 19.518 8.428 36.718 1.00 11.95 160 ALA A N 1
ATOM 1172 C CA . ALA A 1 160 ? 19.901 8.253 35.323 1.00 14.64 160 ALA A CA 1
ATOM 1173 C C . ALA A 1 160 ? 20.156 6.833 34.818 1.00 14.40 160 ALA A C 1
ATOM 1174 O O . ALA A 1 160 ? 19.868 6.537 33.656 1.00 15.65 160 ALA A O 1
ATOM 1176 N N . THR A 1 161 ? 20.686 5.956 35.668 1.00 13.77 161 THR A N 1
ATOM 1177 C CA . THR A 1 161 ? 20.995 4.591 35.243 1.00 12.87 161 THR A CA 1
ATOM 1178 C C . THR A 1 161 ? 20.223 3.489 35.960 1.00 13.78 161 THR A C 1
ATOM 1179 O O . THR A 1 161 ? 19.636 3.710 37.019 1.00 10.90 161 THR A O 1
ATOM 1183 N N . VAL A 1 162 ? 20.244 2.296 35.369 1.00 13.23 162 VAL A N 1
ATOM 1184 C CA . VAL A 1 162 ? 19.568 1.126 35.919 1.00 14.62 162 VAL A CA 1
ATOM 1185 C C . VAL A 1 162 ? 20.109 0.740 37.294 1.00 14.13 162 VAL A C 1
ATOM 1186 O O . VAL A 1 162 ? 19.337 0.442 38.205 1.00 12.98 162 VAL A O 1
ATOM 1190 N N . ASP A 1 163 ? 21.429 0.734 37.446 1.00 15.72 163 ASP A N 1
ATOM 1191 C CA . ASP A 1 163 ? 22.024 0.390 38.732 1.00 16.32 163 ASP A CA 1
ATOM 1192 C C . ASP A 1 163 ? 21.497 1.319 39.814 1.00 14.69 163 ASP A C 1
ATOM 1193 O O . ASP A 1 163 ? 21.248 0.894 40.938 1.00 14.99 163 ASP A O 1
ATOM 1198 N N . GLU A 1 164 ? 21.328 2.591 39.471 1.00 12.75 164 GLU A N 1
ATOM 1199 C CA . GLU A 1 164 ? 20.821 3.562 40.432 1.00 11.38 164 GLU A CA 1
ATOM 1200 C C . GLU A 1 164 ? 19.352 3.306 40.737 1.00 10.86 164 GLU A C 1
ATOM 1201 O O . GLU A 1 164 ? 18.933 3.346 41.891 1.00 11.21 164 GLU A O 1
ATOM 1207 N N . LEU A 1 165 ? 18.563 3.053 39.700 1.00 10.56 165 LEU A N 1
ATOM 1208 C CA . LEU A 1 165 ? 17.143 2.787 39.896 1.00 10.26 165 LEU A CA 1
ATOM 1209 C C . LEU A 1 165 ? 16.956 1.586 40.817 1.00 10.52 165 LEU A C 1
ATOM 1210 O O . LEU A 1 165 ? 16.075 1.579 41.674 1.00 9.95 165 LEU A O 1
ATOM 1215 N N . ALA A 1 166 ? 17.796 0.572 40.629 1.00 9.99 166 ALA A N 1
ATOM 1216 C CA . ALA A 1 166 ? 17.739 -0.643 41.437 1.00 9.95 166 ALA A CA 1
ATOM 1217 C C . ALA A 1 166 ? 17.968 -0.348 42.921 1.00 8.43 166 ALA A C 1
ATOM 1218 O O . ALA A 1 166 ? 17.262 -0.877 43.773 1.00 8.48 166 ALA A O 1
ATOM 1220 N N . GLU A 1 167 ? 18.945 0.499 43.232 1.00 9.92 167 GLU A N 1
ATOM 1221 C CA . GLU A 1 167 ? 19.217 0.820 44.625 1.00 10.36 167 GLU A CA 1
ATOM 1222 C C . GLU A 1 167 ? 18.078 1.631 45.223 1.00 9.73 167 GLU A C 1
ATOM 1223 O O . GLU A 1 167 ? 17.684 1.407 46.367 1.00 10.69 167 GLU A O 1
ATOM 1229 N N . VAL A 1 168 ? 17.546 2.573 44.448 1.00 8.98 168 VAL A N 1
ATOM 1230 C CA . VAL A 1 168 ? 16.441 3.391 44.925 1.00 8.16 168 VAL A CA 1
ATOM 1231 C C . VAL A 1 168 ? 15.250 2.489 45.240 1.00 8.25 168 VAL A C 1
ATOM 1232 O O . VAL A 1 168 ? 14.614 2.621 46.284 1.00 8.04 168 VAL A O 1
ATOM 1236 N N . ARG A 1 169 ? 14.965 1.560 44.338 1.00 8.44 169 ARG A N 1
ATOM 1237 C CA . ARG A 1 169 ? 13.847 0.647 44.512 1.00 9.58 169 ARG A CA 1
ATOM 1238 C C . ARG A 1 169 ? 13.944 -0.181 45.796 1.00 10.46 169 ARG A C 1
ATOM 1239 O O . ARG A 1 169 ? 12.928 -0.520 46.399 1.00 11.01 169 ARG A O 1
ATOM 1247 N N . ARG A 1 170 ? 15.159 -0.498 46.221 1.00 10.05 170 ARG A N 1
ATOM 1248 C CA . ARG A 1 170 ? 15.335 -1.284 47.439 1.00 10.25 170 ARG A CA 1
ATOM 1249 C C . ARG A 1 170 ? 15.002 -0.475 48.683 1.00 10.41 170 ARG A C 1
ATOM 1250 O O . ARG A 1 170 ? 14.563 -1.029 49.694 1.00 9.50 170 ARG A O 1
ATOM 1258 N N . ARG A 1 171 ? 15.192 0.838 48.597 1.00 8.88 171 ARG A N 1
ATOM 1259 C CA . ARG A 1 171 ? 14.980 1.724 49.738 1.00 9.96 171 ARG A CA 1
ATOM 1260 C C . ARG A 1 171 ? 13.706 2.561 49.813 1.00 9.75 171 ARG A C 1
ATOM 1261 O O . ARG A 1 171 ? 13.510 3.283 50.790 1.00 12.17 171 ARG A O 1
ATOM 1269 N N . VAL A 1 172 ? 12.849 2.498 48.802 1.00 9.35 172 VAL A N 1
ATOM 1270 C CA . VAL A 1 172 ? 11.610 3.271 48.855 1.00 8.89 172 VAL A CA 1
ATOM 1271 C C . VAL A 1 172 ? 10.421 2.321 48.811 1.00 10.09 172 VAL A C 1
ATOM 1272 O O . VAL A 1 172 ? 10.574 1.141 48.497 1.00 9.93 172 VAL A O 1
ATOM 1276 N N . SER A 1 173 ? 9.237 2.832 49.129 1.00 10.87 173 SER A N 1
ATOM 1277 C CA . SER A 1 173 ? 8.041 2.002 49.121 1.00 13.24 173 SER A CA 1
ATOM 1278 C C . SER A 1 173 ? 7.004 2.491 48.117 1.00 13.19 173 SER A C 1
ATOM 1279 O O . SER A 1 173 ? 5.806 2.301 48.306 1.00 14.80 173 SER A O 1
ATOM 1282 N N . VAL A 1 174 ? 7.483 3.124 47.049 1.00 12.89 174 VAL A N 1
ATOM 1283 C CA . VAL A 1 174 ? 6.616 3.616 45.990 1.00 12.73 174 VAL A CA 1
ATOM 1284 C C . VAL A 1 174 ? 7.106 2.977 44.695 1.00 11.45 174 VAL A C 1
ATOM 1285 O O . VAL A 1 174 ? 8.311 2.777 44.518 1.00 10.45 174 VAL A O 1
ATOM 1289 N N . PRO A 1 175 ? 6.184 2.627 43.783 1.00 10.43 175 PRO A N 1
ATOM 1290 C CA . PRO A 1 175 ? 6.598 2.012 42.516 1.00 9.11 175 PRO A CA 1
ATOM 1291 C C . PRO A 1 175 ? 7.485 2.948 41.705 1.00 8.03 175 PRO A C 1
ATOM 1292 O O . PRO A 1 175 ? 7.311 4.169 41.748 1.00 7.94 175 PRO A O 1
ATOM 1296 N N . ILE A 1 176 ? 8.430 2.370 40.970 1.00 6.66 176 ILE A N 1
ATOM 1297 C CA . ILE A 1 176 ? 9.351 3.144 40.141 1.00 6.56 176 ILE A CA 1
ATOM 1298 C C . ILE A 1 176 ? 9.140 2.821 38.671 1.00 6.88 176 ILE A C 1
ATOM 1299 O O . ILE A 1 176 ? 9.075 1.655 38.288 1.00 8.53 176 ILE A O 1
ATOM 1304 N N . ALA A 1 177 ? 9.024 3.860 37.850 1.00 6.80 177 ALA A N 1
ATOM 1305 C CA . ALA A 1 177 ? 8.838 3.674 36.418 1.00 7.83 177 ALA A CA 1
ATOM 1306 C C . ALA A 1 177 ? 10.143 4.010 35.699 1.00 8.33 177 ALA A C 1
ATOM 1307 O O . ALA A 1 177 ? 10.820 4.975 36.044 1.00 10.25 177 ALA A O 1
ATOM 1309 N N . ALA A 1 178 ? 10.494 3.200 34.707 1.00 8.68 178 ALA A N 1
ATOM 1310 C CA . ALA A 1 178 ? 11.723 3.405 33.956 1.00 10.52 178 ALA A CA 1
ATOM 1311 C C . ALA A 1 178 ? 11.376 3.865 32.550 1.00 11.19 178 ALA A C 1
ATOM 1312 O O . ALA A 1 178 ? 10.604 3.203 31.863 1.00 9.56 178 ALA A O 1
ATOM 1314 N N . ARG A 1 190 ? 17.677 -6.708 31.171 1.00 37.64 190 ARG A N 1
ATOM 1315 C CA . ARG A 1 190 ? 16.418 -5.972 31.194 1.00 36.26 190 ARG A CA 1
ATOM 1316 C C . ARG A 1 190 ? 16.221 -5.240 32.517 1.00 33.88 190 ARG A C 1
ATOM 1317 O O . ARG A 1 190 ? 16.874 -5.547 33.516 1.00 33.14 190 ARG A O 1
ATOM 1325 N N . VAL A 1 191 ? 15.314 -4.269 32.517 1.00 30.86 191 VAL A N 1
ATOM 1326 C CA . VAL A 1 191 ? 15.040 -3.487 33.715 1.00 28.53 191 VAL A CA 1
ATOM 1327 C C . VAL A 1 191 ? 14.398 -4.340 34.802 1.00 27.20 191 VAL A C 1
ATOM 1328 O O . VAL A 1 191 ? 14.607 -4.100 35.990 1.00 26.14 191 VAL A O 1
ATOM 1332 N N . ARG A 1 192 ? 13.625 -5.342 34.396 1.00 25.98 192 ARG A N 1
ATOM 1333 C CA . ARG A 1 192 ? 12.967 -6.216 35.359 1.00 26.24 192 ARG A CA 1
ATOM 1334 C C . ARG A 1 192 ? 13.976 -7.160 35.997 1.00 25.94 192 ARG A C 1
ATOM 1335 O O . ARG A 1 192 ? 13.953 -7.380 37.207 1.00 25.37 192 ARG A O 1
ATOM 1343 N N . ASP A 1 193 ? 14.856 -7.719 35.171 1.00 25.87 193 ASP A N 1
ATOM 1344 C CA . ASP A 1 193 ? 15.875 -8.648 35.643 1.00 26.19 193 ASP A CA 1
ATOM 1345 C C . ASP A 1 193 ? 16.847 -7.966 36.598 1.00 25.16 193 ASP A C 1
ATOM 1346 O O . ASP A 1 193 ? 17.474 -8.620 37.437 1.00 24.84 193 ASP A O 1
ATOM 1351 N N . ALA A 1 194 ? 16.975 -6.651 36.465 1.00 23.18 194 ALA A N 1
ATOM 1352 C CA . ALA A 1 194 ? 17.862 -5.885 37.330 1.00 21.97 194 ALA A CA 1
ATOM 1353 C C . ALA A 1 194 ? 17.071 -5.359 38.522 1.00 20.83 194 ALA A C 1
ATOM 1354 O O . ALA A 1 194 ? 17.627 -4.710 39.409 1.00 20.14 194 ALA A O 1
ATOM 1356 N N . GLU A 1 195 ? 15.773 -5.654 38.544 1.00 20.22 195 GLU A N 1
ATOM 1357 C CA . GLU A 1 195 ? 14.902 -5.201 39.625 1.00 20.70 195 GLU A CA 1
ATOM 1358 C C . GLU A 1 195 ? 14.994 -3.683 39.707 1.00 18.41 195 GLU A C 1
ATOM 1359 O O . GLU A 1 195 ? 15.042 -3.105 40.796 1.00 17.94 195 GLU A O 1
ATOM 1365 N N . ALA A 1 196 ? 15.007 -3.042 38.543 1.00 16.02 196 ALA A N 1
ATOM 1366 C CA . ALA A 1 196 ? 15.127 -1.594 38.472 1.00 13.65 196 ALA A CA 1
ATOM 1367 C C . ALA A 1 196 ? 13.828 -0.837 38.238 1.00 13.36 196 ALA A C 1
ATOM 1368 O O . ALA A 1 196 ? 13.816 0.389 38.300 1.00 12.85 196 ALA A O 1
ATOM 1370 N N . ALA A 1 197 ? 12.738 -1.547 37.965 1.00 10.71 197 ALA A N 1
ATOM 1371 C CA . ALA A 1 197 ? 11.472 -0.858 37.727 1.00 11.48 197 ALA A CA 1
ATOM 1372 C C . ALA A 1 197 ? 10.235 -1.710 37.950 1.00 10.32 197 ALA A C 1
ATOM 1373 O O . ALA A 1 197 ? 10.271 -2.934 37.826 1.00 10.46 197 ALA A O 1
ATOM 1375 N N . ASP A 1 198 ? 9.140 -1.032 38.270 1.00 8.45 198 ASP A N 1
ATOM 1376 C CA . ASP A 1 198 ? 7.848 -1.663 38.494 1.00 8.14 198 ASP A CA 1
ATOM 1377 C C . ASP A 1 198 ? 6.966 -1.421 37.277 1.00 7.77 198 ASP A C 1
ATOM 1378 O O . ASP A 1 198 ? 6.043 -2.184 37.002 1.00 8.40 198 ASP A O 1
ATOM 1383 N N . VAL A 1 199 ? 7.268 -0.345 36.556 1.00 7.29 199 VAL A N 1
ATOM 1384 C CA . VAL A 1 199 ? 6.519 0.051 35.373 1.00 5.84 199 VAL A CA 1
ATOM 1385 C C . VAL A 1 199 ? 7.483 0.532 34.292 1.00 4.83 199 VAL A C 1
ATOM 1386 O O . VAL A 1 199 ? 8.497 1.166 34.590 1.00 5.64 199 VAL A O 1
ATOM 1390 N N . VAL A 1 200 ? 7.175 0.213 33.042 1.00 5.67 200 VAL A N 1
ATOM 1391 C CA . VAL A 1 200 ? 8.012 0.635 31.931 1.00 5.77 200 VAL A CA 1
ATOM 1392 C C . VAL A 1 200 ? 7.271 1.687 31.118 1.00 5.01 200 VAL A C 1
ATOM 1393 O O . VAL A 1 200 ? 6.118 1.493 30.730 1.00 5.80 200 VAL A O 1
ATOM 1397 N N . VAL A 1 201 ? 7.933 2.817 30.887 1.00 5.49 201 VAL A N 1
ATOM 1398 C CA . VAL A 1 201 ? 7.345 3.902 30.119 1.00 5.78 201 VAL A CA 1
ATOM 1399 C C . VAL A 1 201 ? 7.672 3.741 28.634 1.00 6.01 201 VAL A C 1
ATOM 1400 O O . VAL A 1 201 ? 8.835 3.581 28.255 1.00 7.39 201 VAL A O 1
ATOM 1404 N N . LEU A 1 202 ? 6.636 3.785 27.802 1.00 5.16 202 LEU A N 1
ATOM 1405 C CA . LEU A 1 202 ? 6.807 3.649 26.361 1.00 6.34 202 LEU A CA 1
ATOM 1406 C C . LEU A 1 202 ? 6.566 4.964 25.626 1.00 6.38 202 LEU A C 1
ATOM 1407 O O . LEU A 1 202 ? 5.574 5.645 25.871 1.00 6.90 202 LEU A O 1
ATOM 1412 N N . LYS A 1 203 ? 7.478 5.320 24.727 1.00 7.26 203 LYS A N 1
ATOM 1413 C CA . LYS A 1 203 ? 7.337 6.524 23.923 1.00 6.74 203 LYS A CA 1
ATOM 1414 C C . LYS A 1 203 ? 7.546 6.035 22.496 1.00 7.02 203 LYS A C 1
ATOM 1415 O O . LYS A 1 203 ? 8.608 5.509 22.164 1.00 7.81 203 LYS A O 1
ATOM 1421 N N . VAL A 1 204 ? 6.521 6.191 21.666 1.00 6.01 204 VAL A N 1
ATOM 1422 C CA . VAL A 1 204 ? 6.559 5.697 20.293 1.00 8.54 204 VAL A CA 1
ATOM 1423 C C . VAL A 1 204 ? 7.750 6.095 19.424 1.00 8.21 204 VAL A C 1
ATOM 1424 O O . VAL A 1 204 ? 8.347 5.237 18.764 1.00 8.26 204 VAL A O 1
ATOM 1428 N N . GLN A 1 205 ? 8.118 7.373 19.417 1.00 8.54 205 GLN A N 1
ATOM 1429 C CA . GLN A 1 205 ? 9.234 7.786 18.572 1.00 9.13 205 GLN A CA 1
ATOM 1430 C C . GLN A 1 205 ? 10.580 7.172 18.931 1.00 9.45 205 GLN A C 1
ATOM 1431 O O . GLN A 1 205 ? 11.189 6.499 18.102 1.00 9.91 205 GLN A O 1
ATOM 1437 N N . PRO A 1 206 ? 11.073 7.391 20.164 1.00 8.02 206 PRO A N 1
ATOM 1438 C CA . PRO A 1 206 ? 12.369 6.783 20.481 1.00 8.62 206 PRO A CA 1
ATOM 1439 C C . PRO A 1 206 ? 12.391 5.254 20.394 1.00 10.09 206 PRO A C 1
ATOM 1440 O O . PRO A 1 206 ? 13.452 4.660 20.217 1.00 11.35 206 PRO A O 1
ATOM 1444 N N . LEU A 1 207 ? 11.231 4.611 20.512 1.00 8.66 207 LEU A N 1
ATOM 1445 C CA . LEU A 1 207 ? 11.195 3.149 20.444 1.00 8.84 207 LEU A CA 1
ATOM 1446 C C . LEU A 1 207 ? 11.133 2.586 19.025 1.00 10.08 207 LEU A C 1
ATOM 1447 O O . LEU A 1 207 ? 11.283 1.378 18.820 1.00 9.61 207 LEU A O 1
ATOM 1452 N N . GLY A 1 208 ? 10.913 3.459 18.048 1.00 10.00 208 GLY A N 1
ATOM 1453 C CA . GLY A 1 208 ? 10.871 3.009 16.666 1.00 10.30 208 GLY A CA 1
ATOM 1454 C C . GLY A 1 208 ? 9.506 2.738 16.065 1.00 10.12 208 GLY A C 1
ATOM 1455 O O . GLY A 1 208 ? 9.416 2.058 15.038 1.00 10.44 208 GLY A O 1
ATOM 1456 N N . GLY A 1 209 ? 8.448 3.251 16.693 1.00 7.96 209 GLY A N 1
ATOM 1457 C CA . GLY A 1 209 ? 7.111 3.049 16.164 1.00 7.54 209 GLY A CA 1
ATOM 1458 C C . GLY A 1 209 ? 6.186 2.255 17.067 1.00 6.79 209 GLY A C 1
ATOM 1459 O O . GLY A 1 209 ? 6.602 1.714 18.095 1.00 6.58 209 GLY A O 1
ATOM 1460 N N . VAL A 1 210 ? 4.925 2.186 16.667 1.00 7.71 210 VAL A N 1
ATOM 1461 C CA . VAL A 1 210 ? 3.907 1.474 17.426 1.00 7.95 210 VAL A CA 1
ATOM 1462 C C . VAL A 1 210 ? 4.171 -0.026 17.495 1.00 8.42 210 VAL A C 1
ATOM 1463 O O . VAL A 1 210 ? 4.086 -0.619 18.567 1.00 7.70 210 VAL A O 1
ATOM 1467 N N . ARG A 1 211 ? 4.494 -0.638 16.359 1.00 9.08 211 ARG A N 1
ATOM 1468 C CA . ARG A 1 211 ? 4.756 -2.070 16.349 1.00 9.24 211 ARG A CA 1
ATOM 1469 C C . ARG A 1 211 ? 5.961 -2.426 17.214 1.00 9.51 211 ARG A C 1
ATOM 1470 O O . ARG A 1 211 ? 5.923 -3.401 17.962 1.00 10.38 211 ARG A O 1
ATOM 1478 N N . ALA A 1 212 ? 7.021 -1.630 17.121 1.00 8.12 212 ALA A N 1
ATOM 1479 C CA . ALA A 1 212 ? 8.223 -1.871 17.908 1.00 7.85 212 ALA A CA 1
ATOM 1480 C C . ALA A 1 212 ? 7.919 -1.704 19.392 1.00 8.85 212 ALA A C 1
ATOM 1481 O O . ALA A 1 212 ? 8.385 -2.488 20.219 1.00 8.17 212 ALA A O 1
ATOM 1483 N N . ALA A 1 213 ? 7.139 -0.680 19.728 1.00 8.26 213 ALA A N 1
ATOM 1484 C CA . ALA A 1 213 ? 6.780 -0.422 21.124 1.00 8.14 213 ALA A CA 1
ATOM 1485 C C . ALA A 1 213 ? 5.913 -1.542 21.682 1.00 8.20 213 ALA A C 1
ATOM 1486 O O . ALA A 1 213 ? 6.038 -1.915 22.851 1.00 9.52 213 ALA A O 1
ATOM 1488 N N . LEU A 1 214 ? 5.028 -2.074 20.844 1.00 7.98 214 LEU A N 1
ATOM 1489 C CA . LEU A 1 214 ? 4.161 -3.161 21.271 1.00 7.70 214 LEU A CA 1
ATOM 1490 C C . LEU A 1 214 ? 4.993 -4.398 21.575 1.00 8.81 214 LEU A C 1
ATOM 1491 O O . LEU A 1 214 ? 4.696 -5.128 22.521 1.00 9.50 214 LEU A O 1
ATOM 1496 N N . ARG A 1 215 ? 6.025 -4.638 20.768 1.00 8.94 215 ARG A N 1
ATOM 1497 C CA . ARG A 1 215 ? 6.890 -5.793 20.993 1.00 10.65 215 ARG A CA 1
ATOM 1498 C C . ARG A 1 215 ? 7.657 -5.624 22.299 1.00 11.18 215 ARG A C 1
ATOM 1499 O O . ARG A 1 215 ? 7.823 -6.581 23.058 1.00 9.75 215 ARG A O 1
ATOM 1507 N N . LEU A 1 216 ? 8.123 -4.408 22.568 1.00 10.69 216 LEU A N 1
ATOM 1508 C CA . LEU A 1 216 ? 8.852 -4.157 23.806 1.00 10.77 216 LEU A CA 1
ATOM 1509 C C . LEU A 1 216 ? 7.924 -4.348 24.999 1.00 10.52 216 LEU A C 1
ATOM 1510 O O . LEU A 1 216 ? 8.331 -4.865 26.035 1.00 8.86 216 LEU A O 1
ATOM 1515 N N . ALA A 1 217 ? 6.675 -3.918 24.858 1.00 9.39 217 ALA A N 1
ATOM 1516 C CA . ALA A 1 217 ? 5.725 -4.070 25.950 1.00 10.33 217 ALA A CA 1
ATOM 1517 C C . ALA A 1 217 ? 5.628 -5.540 26.351 1.00 11.07 217 ALA A C 1
ATOM 1518 O O . ALA A 1 217 ? 5.556 -5.862 27.534 1.00 10.11 217 ALA A O 1
ATOM 1520 N N . GLU A 1 218 ? 5.649 -6.437 25.371 1.00 11.06 218 GLU A N 1
ATOM 1521 C CA . GLU A 1 218 ? 5.561 -7.854 25.690 1.00 11.90 218 GLU A CA 1
ATOM 1522 C C . GLU A 1 218 ? 6.874 -8.364 26.267 1.00 12.29 218 GLU A C 1
ATOM 1523 O O . GLU A 1 218 ? 6.903 -9.018 27.310 1.00 12.64 218 GLU A O 1
ATOM 1529 N N . GLU A 1 219 ? 7.963 -8.034 25.592 1.00 10.83 219 GLU A N 1
ATOM 1530 C CA . GLU A 1 219 ? 9.274 -8.490 26.010 1.00 12.59 219 GLU A CA 1
ATOM 1531 C C . GLU A 1 219 ? 9.793 -7.987 27.348 1.00 12.27 219 GLU A C 1
ATOM 1532 O O . GLU A 1 219 ? 10.558 -8.693 28.001 1.00 12.26 219 GLU A O 1
ATOM 1538 N N . CYS A 1 220 ? 9.377 -6.795 27.772 1.00 10.33 220 CYS A N 1
ATOM 1539 C CA . CYS A 1 220 ? 9.874 -6.244 29.034 1.00 10.32 220 CYS A CA 1
ATOM 1540 C C . CYS A 1 220 ? 9.331 -6.960 30.269 1.00 9.42 220 CYS A C 1
ATOM 1541 O O . CYS A 1 220 ? 9.885 -6.823 31.357 1.00 9.99 220 CYS A O 1
ATOM 1544 N N . GLY A 1 221 ? 8.256 -7.723 30.094 1.00 9.02 221 GLY A N 1
ATOM 1545 C CA . GLY A 1 221 ? 7.665 -8.464 31.201 1.00 10.38 221 GLY A CA 1
ATOM 1546 C C . GLY A 1 221 ? 7.153 -7.669 32.392 1.00 10.02 221 GLY A C 1
ATOM 1547 O O . GLY A 1 221 ? 7.057 -8.206 33.497 1.00 10.07 221 GLY A O 1
ATOM 1548 N N . LEU A 1 222 ? 6.807 -6.405 32.167 1.00 9.97 222 LEU A N 1
ATOM 1549 C CA . LEU A 1 222 ? 6.306 -5.525 33.223 1.00 9.29 222 LEU A CA 1
ATOM 1550 C C . LEU A 1 222 ? 5.134 -4.685 32.734 1.00 7.96 222 LEU A C 1
ATOM 1551 O O . LEU A 1 222 ? 4.910 -4.554 31.525 1.00 8.39 222 LEU A O 1
ATOM 1556 N N . PRO A 1 223 ? 4.352 -4.119 33.671 1.00 7.61 223 PRO A N 1
ATOM 1557 C CA . PRO A 1 223 ? 3.213 -3.281 33.287 1.00 8.14 223 PRO A CA 1
ATOM 1558 C C . PRO A 1 223 ? 3.785 -2.078 32.554 1.00 6.79 223 PRO A C 1
ATOM 1559 O O . PRO A 1 223 ? 4.902 -1.649 32.850 1.00 7.15 223 PRO A O 1
ATOM 1563 N N . VAL A 1 224 ? 3.029 -1.525 31.615 1.00 6.11 224 VAL A N 1
ATOM 1564 C CA . VAL A 1 224 ? 3.517 -0.381 30.856 1.00 6.01 224 VAL A CA 1
ATOM 1565 C C . VAL A 1 224 ? 2.552 0.795 30.845 1.00 6.22 224 VAL A C 1
ATOM 1566 O O . VAL A 1 224 ? 1.352 0.644 31.089 1.00 6.72 224 VAL A O 1
ATOM 1570 N N . VAL A 1 225 ? 3.102 1.967 30.553 1.00 5.40 225 VAL A N 1
ATOM 1571 C CA . VAL A 1 225 ? 2.330 3.200 30.461 1.00 5.91 225 VAL A CA 1
ATOM 1572 C C . VAL A 1 225 ? 2.880 3.912 29.229 1.00 5.18 225 VAL A C 1
ATOM 1573 O O . VAL A 1 225 ? 4.058 3.767 28.896 1.00 5.78 225 VAL A O 1
ATOM 1577 N N . VAL A 1 226 ? 2.027 4.642 28.523 1.00 5.09 226 VAL A N 1
ATOM 1578 C CA . VAL A 1 226 ? 2.466 5.356 27.337 1.00 5.07 226 VAL A CA 1
ATOM 1579 C C . VAL A 1 226 ? 2.643 6.830 27.674 1.00 6.10 226 VAL A C 1
ATOM 1580 O O . VAL A 1 226 ? 1.812 7.422 28.363 1.00 7.54 226 VAL A O 1
ATOM 1584 N N . SER A 1 227 ? 3.741 7.409 27.203 1.00 5.53 227 SER A N 1
ATOM 1585 C CA . SER A 1 227 ? 4.021 8.819 27.427 1.00 7.79 227 SER A CA 1
ATOM 1586 C C . SER A 1 227 ? 4.371 9.410 26.071 1.00 8.42 227 SER A C 1
ATOM 1587 O O . SER A 1 227 ? 4.522 8.683 25.090 1.00 11.95 227 SER A O 1
ATOM 1590 N N . SER A 1 228 ? 4.504 10.724 26.009 1.00 8.64 228 SER A N 1
ATOM 1591 C CA . SER A 1 228 ? 4.843 11.370 24.751 1.00 8.38 228 SER A CA 1
ATOM 1592 C C . SER A 1 228 ? 6.235 11.962 24.859 1.00 9.19 228 SER A C 1
ATOM 1593 O O . SER A 1 228 ? 6.858 11.929 25.920 1.00 8.22 228 SER A O 1
ATOM 1596 N N . ALA A 1 229 ? 6.708 12.497 23.739 1.00 4.89 229 ALA A N 1
ATOM 1597 C CA . ALA A 1 229 ? 7.990 13.174 23.654 1.00 6.77 229 ALA A CA 1
ATOM 1598 C C . ALA A 1 229 ? 7.623 14.624 23.327 1.00 6.87 229 ALA A C 1
ATOM 1599 O O . ALA A 1 229 ? 8.322 15.306 22.580 1.00 7.07 229 ALA A O 1
ATOM 1601 N N . VAL A 1 230 ? 6.498 15.076 23.883 1.00 6.90 230 VAL A N 1
ATOM 1602 C CA . VAL A 1 230 ? 5.988 16.433 23.680 1.00 6.35 230 VAL A CA 1
ATOM 1603 C C . VAL A 1 230 ? 5.919 16.801 22.196 1.00 5.02 230 VAL A C 1
ATOM 1604 O O . VAL A 1 230 ? 6.430 17.843 21.771 1.00 5.48 230 VAL A O 1
ATOM 1608 N N . GLU A 1 231 ? 5.260 15.950 21.420 1.00 4.18 231 GLU A N 1
ATOM 1609 C CA . GLU A 1 231 ? 5.126 16.149 19.975 1.00 5.67 231 GLU A CA 1
ATOM 1610 C C . GLU A 1 231 ? 3.929 17.006 19.579 1.00 6.47 231 GLU A C 1
ATOM 1611 O O . GLU A 1 231 ? 3.132 17.397 20.429 1.00 6.02 231 GLU A O 1
ATOM 1617 N N . THR A 1 232 ? 3.823 17.321 18.288 1.00 5.65 232 THR A N 1
ATOM 1618 C CA . THR A 1 232 ? 2.668 18.068 17.793 1.00 5.11 232 THR A CA 1
ATOM 1619 C C . THR A 1 232 ? 1.600 16.984 17.716 1.00 4.11 232 THR A C 1
ATOM 1620 O O . THR A 1 232 ? 1.875 15.833 18.050 1.00 4.92 232 THR A O 1
ATOM 1624 N N . SER A 1 233 ? 0.394 17.327 17.275 1.00 4.54 233 SER A N 1
ATOM 1625 C CA . SER A 1 233 ? -0.664 16.324 17.177 1.00 2.83 233 SER A CA 1
ATOM 1626 C C . SER A 1 233 ? -0.290 15.181 16.238 1.00 4.23 233 SER A C 1
ATOM 1627 O O . SER A 1 233 ? -0.809 14.073 16.371 1.00 4.63 233 SER A O 1
ATOM 1630 N N . VAL A 1 234 ? 0.603 15.437 15.285 1.00 3.84 234 VAL A N 1
ATOM 1631 C CA . VAL A 1 234 ? 0.995 14.378 14.367 1.00 3.94 234 VAL A CA 1
ATOM 1632 C C . VAL A 1 234 ? 1.723 13.283 15.142 1.00 4.89 234 VAL A C 1
ATOM 1633 O O . VAL A 1 234 ? 1.424 12.096 14.987 1.00 4.83 234 VAL A O 1
ATOM 1637 N N . GLY A 1 235 ? 2.672 13.691 15.977 1.00 3.97 235 GLY A N 1
ATOM 1638 C CA . GLY A 1 235 ? 3.419 12.735 16.771 1.00 5.24 235 GLY A CA 1
ATOM 1639 C C . GLY A 1 235 ? 2.560 12.127 17.860 1.00 5.30 235 GLY A C 1
ATOM 1640 O O . GLY A 1 235 ? 2.710 10.953 18.210 1.00 5.83 235 GLY A O 1
ATOM 1641 N N . LEU A 1 236 ? 1.640 12.916 18.399 1.00 3.76 236 LEU A N 1
ATOM 1642 C CA . LEU A 1 236 ? 0.788 12.393 19.461 1.00 4.86 236 LEU A CA 1
ATOM 1643 C C . LEU A 1 236 ? -0.189 11.344 18.934 1.00 5.24 236 LEU A C 1
ATOM 1644 O O . LEU A 1 236 ? -0.545 10.417 19.657 1.00 4.23 236 LEU A O 1
ATOM 1649 N N . ALA A 1 237 ? -0.607 11.483 17.679 1.00 4.76 237 ALA A N 1
ATOM 1650 C CA . ALA A 1 237 ? -1.533 10.523 17.085 1.00 4.83 237 ALA A CA 1
ATOM 1651 C C . ALA A 1 237 ? -0.917 9.127 17.113 1.00 4.48 237 ALA A C 1
ATOM 1652 O O . ALA A 1 237 ? -1.621 8.139 17.324 1.00 5.89 237 ALA A O 1
ATOM 1654 N N . ALA A 1 238 ? 0.395 9.047 16.908 1.00 5.26 238 ALA A N 1
ATOM 1655 C CA . ALA A 1 238 ? 1.085 7.757 16.939 1.00 5.45 238 ALA A CA 1
ATOM 1656 C C . ALA A 1 238 ? 1.112 7.227 18.369 1.00 6.65 238 ALA A C 1
ATOM 1657 O O . ALA A 1 238 ? 0.993 6.020 18.596 1.00 4.46 238 ALA A O 1
ATOM 1659 N N . GLY A 1 239 ? 1.261 8.139 19.329 1.00 4.64 239 GLY A N 1
ATOM 1660 C CA . GLY A 1 239 ? 1.281 7.766 20.730 1.00 5.25 239 GLY A CA 1
ATOM 1661 C C . GLY A 1 239 ? -0.080 7.230 21.118 1.00 5.03 239 GLY A C 1
ATOM 1662 O O . GLY A 1 239 ? -0.187 6.269 21.871 1.00 4.94 239 GLY A O 1
ATOM 1663 N N . VAL A 1 240 ? -1.136 7.854 20.605 1.00 3.98 240 VAL A N 1
ATOM 1664 C CA . VAL A 1 240 ? -2.478 7.378 20.894 1.00 4.90 240 VAL A CA 1
ATOM 1665 C C . VAL A 1 240 ? -2.715 6.009 20.237 1.00 5.26 240 VAL A C 1
ATOM 1666 O O . VAL A 1 240 ? -3.373 5.150 20.816 1.00 5.13 240 VAL A O 1
ATOM 1670 N N . ALA A 1 241 ? -2.176 5.806 19.035 1.00 5.89 241 ALA A N 1
ATOM 1671 C CA . ALA A 1 241 ? -2.357 4.530 18.343 1.00 5.23 241 ALA A CA 1
ATOM 1672 C C . ALA A 1 241 ? -1.697 3.420 19.158 1.00 5.63 241 ALA A C 1
ATOM 1673 O O . ALA A 1 241 ? -2.211 2.300 19.231 1.00 5.33 241 ALA A O 1
ATOM 1675 N N . LEU A 1 242 ? -0.566 3.735 19.782 1.00 4.95 242 LEU A N 1
ATOM 1676 C CA . LEU A 1 242 ? 0.126 2.753 20.604 1.00 6.11 242 LEU A CA 1
ATOM 1677 C C . LEU A 1 242 ? -0.737 2.411 21.811 1.00 7.09 242 LEU A C 1
ATOM 1678 O O . LEU A 1 242 ? -0.998 1.245 22.086 1.00 5.85 242 LEU A O 1
ATOM 1683 N N . ALA A 1 243 ? -1.181 3.437 22.531 1.00 5.35 243 ALA A N 1
ATOM 1684 C CA . ALA A 1 243 ? -2.024 3.213 23.699 1.00 5.79 243 ALA A CA 1
ATOM 1685 C C . ALA A 1 243 ? -3.298 2.453 23.337 1.00 6.51 243 ALA A C 1
ATOM 1686 O O . ALA A 1 243 ? -3.789 1.654 24.130 1.00 5.96 243 ALA A O 1
ATOM 1688 N N . ALA A 1 244 ? -3.834 2.713 22.145 1.00 6.38 244 ALA A N 1
ATOM 1689 C CA . ALA A 1 244 ? -5.074 2.075 21.696 1.00 6.09 244 ALA A CA 1
ATOM 1690 C C . ALA A 1 244 ? -4.907 0.626 21.264 1.00 6.28 244 ALA A C 1
ATOM 1691 O O . ALA A 1 244 ? -5.900 -0.096 21.119 1.00 6.32 244 ALA A O 1
ATOM 1693 N N . ALA A 1 245 ? -3.659 0.202 21.073 1.00 5.87 245 ALA A N 1
ATOM 1694 C CA . ALA A 1 245 ? -3.355 -1.162 20.649 1.00 7.31 245 ALA A CA 1
ATOM 1695 C C . ALA A 1 245 ? -2.795 -2.055 21.758 1.00 8.15 245 ALA A C 1
ATOM 1696 O O . ALA A 1 245 ? -2.620 -3.259 21.557 1.00 8.20 245 ALA A O 1
ATOM 1698 N N . LEU A 1 246 ? -2.518 -1.475 22.920 1.00 7.36 246 LEU A N 1
ATOM 1699 C CA . LEU A 1 246 ? -1.975 -2.235 24.041 1.00 7.74 246 LEU A CA 1
ATOM 1700 C C . LEU A 1 246 ? -3.025 -3.101 24.727 1.00 6.29 246 LEU A C 1
ATOM 1701 O O . LEU A 1 246 ? -4.215 -2.805 24.678 1.00 5.70 246 LEU A O 1
ATOM 1706 N N . PRO A 1 247 ? -2.590 -4.195 25.373 1.00 6.85 247 PRO A N 1
ATOM 1707 C CA . PRO A 1 247 ? -3.529 -5.084 26.062 1.00 7.18 247 PRO A CA 1
ATOM 1708 C C . PRO A 1 247 ? -4.463 -4.351 27.018 1.00 6.94 247 PRO A C 1
ATOM 1709 O O . PRO A 1 247 ? -5.673 -4.552 26.997 1.00 7.64 247 PRO A O 1
ATOM 1713 N N . GLU A 1 248 ? -3.891 -3.500 27.863 1.00 7.86 248 GLU A N 1
ATOM 1714 C CA . GLU A 1 248 ? -4.681 -2.761 28.839 1.00 7.79 248 GLU A CA 1
ATOM 1715 C C . GLU A 1 248 ? -3.939 -1.504 29.258 1.00 7.78 248 GLU A C 1
ATOM 1716 O O . GLU A 1 248 ? -2.729 -1.402 29.065 1.00 9.07 248 GLU A O 1
ATOM 1722 N N . LEU A 1 249 ? -4.661 -0.561 29.850 1.00 7.97 249 LEU A N 1
ATOM 1723 C CA . LEU A 1 249 ? -4.048 0.681 30.299 1.00 7.64 249 LEU A CA 1
ATOM 1724 C C . LEU A 1 249 ? -4.350 0.946 31.772 1.00 7.70 249 LEU A C 1
ATOM 1725 O O . LEU A 1 249 ? -5.230 1.743 32.106 1.00 8.06 249 LEU A O 1
ATOM 1730 N N . PRO A 1 250 ? -3.621 0.274 32.677 1.00 8.55 250 PRO A N 1
ATOM 1731 C CA . PRO A 1 250 ? -3.839 0.467 34.112 1.00 9.42 250 PRO A CA 1
ATOM 1732 C C . PRO A 1 250 ? -3.463 1.876 34.557 1.00 8.25 250 PRO A C 1
ATOM 1733 O O . PRO A 1 250 ? -3.948 2.371 35.575 1.00 9.27 250 PRO A O 1
ATOM 1737 N N . TYR A 1 251 ? -2.601 2.515 33.774 1.00 8.43 251 TYR A N 1
ATOM 1738 C CA . TYR A 1 251 ? -2.141 3.867 34.058 1.00 6.87 251 TYR A CA 1
ATOM 1739 C C . TYR A 1 251 ? -2.561 4.833 32.955 1.00 6.85 251 TYR A C 1
ATOM 1740 O O . TYR A 1 251 ? -2.460 4.508 31.769 1.00 6.69 251 TYR A O 1
ATOM 1749 N N . ALA A 1 252 ? -3.026 6.019 33.343 1.00 5.27 252 ALA A N 1
ATOM 1750 C CA . ALA A 1 252 ? -3.429 7.027 32.365 1.00 5.80 252 ALA A CA 1
ATOM 1751 C C . ALA A 1 252 ? -2.206 7.365 31.505 1.00 6.05 252 ALA A C 1
ATOM 1752 O O . ALA A 1 252 ? -1.081 7.391 32.006 1.00 5.80 252 ALA A O 1
ATOM 1754 N N . CYS A 1 253 ? -2.431 7.619 30.216 1.00 6.26 253 CYS A N 1
ATOM 1755 C CA . CYS A 1 253 ? -1.358 7.918 29.260 1.00 7.30 253 CYS A CA 1
ATOM 1756 C C . CYS A 1 253 ? -0.945 9.384 29.265 1.00 6.23 253 CYS A C 1
ATOM 1757 O O . CYS A 1 253 ? -1.800 10.260 29.271 1.00 5.95 253 CYS A O 1
ATOM 1760 N N . GLY A 1 254 ? 0.362 9.636 29.221 1.00 6.06 254 GLY A N 1
ATOM 1761 C CA . GLY A 1 254 ? 0.866 10.999 29.208 1.00 6.94 254 GLY A CA 1
ATOM 1762 C C . GLY A 1 254 ? 0.871 11.589 27.810 1.00 7.56 254 GLY A C 1
ATOM 1763 O O . GLY A 1 254 ? 1.915 12.006 27.295 1.00 7.24 254 GLY A O 1
ATOM 1764 N N . LEU A 1 255 ? -0.308 11.632 27.198 1.00 6.38 255 LEU A N 1
ATOM 1765 C CA . LEU A 1 255 ? -0.462 12.155 25.844 1.00 7.01 255 LEU A CA 1
ATOM 1766 C C . LEU A 1 255 ? -1.244 13.479 25.769 1.00 7.55 255 LEU A C 1
ATOM 1767 O O . LEU A 1 255 ? -1.621 13.930 24.687 1.00 9.14 255 LEU A O 1
ATOM 1772 N N . ALA A 1 256 ? -1.462 14.107 26.919 1.00 6.70 256 ALA A N 1
ATOM 1773 C CA . ALA A 1 256 ? -2.181 15.377 26.975 1.00 9.26 256 ALA A CA 1
ATOM 1774 C C . ALA A 1 256 ? -1.161 16.516 26.992 1.00 8.52 256 ALA A C 1
ATOM 1775 O O . ALA A 1 256 ? -1.400 17.570 27.579 1.00 11.71 256 ALA A O 1
ATOM 1777 N N . THR A 1 257 ? -0.029 16.308 26.326 1.00 5.97 257 THR A N 1
ATOM 1778 C CA . THR A 1 257 ? 1.033 17.308 26.318 1.00 6.35 257 THR A CA 1
ATOM 1779 C C . THR A 1 257 ? 0.931 18.397 25.263 1.00 6.08 257 THR A C 1
ATOM 1780 O O . THR A 1 257 ? 1.786 19.285 25.208 1.00 5.20 257 THR A O 1
ATOM 1784 N N . LEU A 1 258 ? -0.101 18.355 24.426 1.00 6.29 258 LEU A N 1
ATOM 1785 C CA . LEU A 1 258 ? -0.217 19.398 23.414 1.00 7.12 258 LEU A CA 1
ATOM 1786 C C . LEU A 1 258 ? -0.426 20.724 24.136 1.00 8.75 258 LEU A C 1
ATOM 1787 O O . LEU A 1 258 ? -0.066 21.785 23.626 1.00 9.20 258 LEU A O 1
ATOM 1792 N N . ARG A 1 259 ? -1.002 20.641 25.332 1.00 9.57 259 ARG A N 1
ATOM 1793 C CA . ARG A 1 259 ? -1.265 21.806 26.167 1.00 11.61 259 ARG A CA 1
ATOM 1794 C C . ARG A 1 259 ? 0.021 22.529 26.583 1.00 10.71 259 ARG A C 1
ATOM 1795 O O . ARG A 1 259 ? -0.015 23.702 26.954 1.00 11.97 259 ARG A O 1
ATOM 1803 N N . LEU A 1 260 ? 1.156 21.834 26.513 1.00 8.41 260 LEU A N 1
ATOM 1804 C CA . LEU A 1 260 ? 2.443 22.435 26.872 1.00 8.94 260 LEU A CA 1
ATOM 1805 C C . LEU A 1 260 ? 2.981 23.318 25.743 1.00 7.97 260 LEU A C 1
ATOM 1806 O O . LEU A 1 260 ? 3.893 24.116 25.958 1.00 8.50 260 LEU A O 1
ATOM 1811 N N . LEU A 1 261 ? 2.421 23.165 24.544 1.00 9.44 261 LEU A N 1
ATOM 1812 C CA . LEU A 1 261 ? 2.850 23.948 23.382 1.00 7.76 261 LEU A CA 1
ATOM 1813 C C . LEU A 1 261 ? 1.932 25.140 23.145 1.00 7.89 261 LEU A C 1
ATOM 1814 O O . LEU A 1 261 ? 0.745 25.096 23.463 1.00 9.03 261 LEU A O 1
ATOM 1819 N N . HIS A 1 262 ? 2.494 26.211 22.590 1.00 7.10 262 HIS A N 1
ATOM 1820 C CA . HIS A 1 262 ? 1.711 27.410 22.292 1.00 7.33 262 HIS A CA 1
ATOM 1821 C C . HIS A 1 262 ? 0.882 27.243 21.027 1.00 7.38 262 HIS A C 1
ATOM 1822 O O . HIS A 1 262 ? -0.084 27.975 20.813 1.00 7.86 262 HIS A O 1
ATOM 1829 N N . ALA A 1 263 ? 1.260 26.287 20.184 1.00 7.85 263 ALA A N 1
ATOM 1830 C CA . ALA A 1 263 ? 0.536 26.073 18.939 1.00 7.46 263 ALA A CA 1
ATOM 1831 C C . ALA A 1 263 ? 0.667 24.639 18.458 1.00 7.69 263 ALA A C 1
ATOM 1832 O O . ALA A 1 263 ? 1.447 23.861 19.001 1.00 8.69 263 ALA A O 1
ATOM 1834 N N . ASP A 1 264 ? -0.111 24.304 17.436 1.00 8.40 264 ASP A N 1
ATOM 1835 C CA . ASP A 1 264 ? -0.097 22.973 16.855 1.00 7.72 264 ASP A CA 1
ATOM 1836 C C . ASP A 1 264 ? -0.119 23.136 15.342 1.00 8.36 264 ASP A C 1
ATOM 1837 O O . ASP A 1 264 ? -0.233 24.255 14.840 1.00 9.18 264 ASP A O 1
ATOM 1842 N N . VAL A 1 265 ? -0.017 22.024 14.621 1.00 6.90 265 VAL A N 1
ATOM 1843 C CA . VAL A 1 265 ? 0.009 22.058 13.167 1.00 8.21 265 VAL A CA 1
ATOM 1844 C C . VAL A 1 265 ? -1.284 21.538 12.553 1.00 10.07 265 VAL A C 1
ATOM 1845 O O . VAL A 1 265 ? -1.345 21.282 11.350 1.00 10.22 265 VAL A O 1
ATOM 1849 N N . CYS A 1 266 ? -2.316 21.406 13.387 1.00 11.20 266 CYS A N 1
ATOM 1850 C CA . CYS A 1 266 ? -3.622 20.903 12.964 1.00 14.62 266 CYS A CA 1
ATOM 1851 C C . CYS A 1 266 ? -4.760 21.842 13.373 1.00 14.97 266 CYS A C 1
ATOM 1852 O O . CYS A 1 266 ? -4.689 22.493 14.410 1.00 14.75 266 CYS A O 1
ATOM 1855 N N . ASP A 1 267 ? -5.809 21.898 12.555 1.00 18.53 267 ASP A N 1
ATOM 1856 C CA . ASP A 1 267 ? -6.968 22.740 12.848 1.00 21.24 267 ASP A CA 1
ATOM 1857 C C . ASP A 1 267 ? -7.809 22.083 13.938 1.00 20.74 267 ASP A C 1
ATOM 1858 O O . ASP A 1 267 ? -8.507 22.761 14.696 1.00 22.78 267 ASP A O 1
ATOM 1863 N N . ASP A 1 268 ? -7.735 20.755 13.997 1.00 19.37 268 ASP A N 1
ATOM 1864 C CA . ASP A 1 268 ? -8.462 19.963 14.986 1.00 17.45 268 ASP A CA 1
ATOM 1865 C C . ASP A 1 268 ? -7.400 19.263 15.837 1.00 14.53 268 ASP A C 1
ATOM 1866 O O . ASP A 1 268 ? -7.152 18.067 15.696 1.00 14.85 268 ASP A O 1
ATOM 1871 N N . PRO A 1 269 ? -6.760 20.009 16.744 1.00 13.20 269 PRO A N 1
ATOM 1872 C CA . PRO A 1 269 ? -5.715 19.449 17.608 1.00 10.10 269 PRO A CA 1
ATOM 1873 C C . PRO A 1 269 ? -6.162 18.340 18.559 1.00 10.00 269 PRO A C 1
ATOM 1874 O O . PRO A 1 269 ? -7.323 18.276 18.961 1.00 10.80 269 PRO A O 1
ATOM 1878 N N . LEU A 1 270 ? -5.221 17.462 18.902 1.00 7.68 270 LEU A N 1
ATOM 1879 C CA . LEU A 1 270 ? -5.482 16.369 19.828 1.00 6.79 270 LEU A CA 1
ATOM 1880 C C . LEU A 1 270 ? -5.396 16.881 21.257 1.00 8.74 270 LEU A C 1
ATOM 1881 O O . LEU A 1 270 ? -4.372 16.741 21.929 1.00 8.76 270 LEU A O 1
ATOM 1886 N N . LEU A 1 271 ? -6.485 17.497 21.702 1.00 9.84 271 LEU A N 1
ATOM 1887 C CA . LEU A 1 271 ? -6.592 18.025 23.053 1.00 10.94 271 LEU A CA 1
ATOM 1888 C C . LEU A 1 271 ? -7.598 17.152 23.796 1.00 12.54 271 LEU A C 1
ATOM 1889 O O . LEU A 1 271 ? -8.651 16.804 23.257 1.00 11.55 271 LEU A O 1
ATOM 1894 N N . PRO A 1 272 ? -7.283 16.780 25.043 1.00 11.81 272 PRO A N 1
ATOM 1895 C CA . PRO A 1 272 ? -8.163 15.938 25.855 1.00 12.99 272 PRO A CA 1
ATOM 1896 C C . PRO A 1 272 ? -9.458 16.605 26.285 1.00 12.54 272 PRO A C 1
ATOM 1897 O O . PRO A 1 272 ? -9.509 17.815 26.509 1.00 12.97 272 PRO A O 1
ATOM 1901 N N . VAL A 1 273 ? -10.501 15.791 26.384 1.00 12.41 273 VAL A N 1
ATOM 1902 C CA . VAL A 1 273 ? -11.807 16.238 26.840 1.00 13.59 273 VAL A CA 1
ATOM 1903 C C . VAL A 1 273 ? -12.309 15.131 27.755 1.00 13.84 273 VAL A C 1
ATOM 1904 O O . VAL A 1 273 ? -12.340 13.961 27.370 1.00 14.82 273 VAL A O 1
ATOM 1908 N N . HIS A 1 274 ? -12.676 15.496 28.977 1.00 15.28 274 HIS A N 1
ATOM 1909 C CA . HIS A 1 274 ? -13.168 14.519 29.935 1.00 17.33 274 HIS A CA 1
ATOM 1910 C C . HIS A 1 274 ? -12.106 13.460 30.243 1.00 15.99 274 HIS A C 1
ATOM 1911 O O . HIS A 1 274 ? -12.417 12.290 30.476 1.00 16.66 274 HIS A O 1
ATOM 1918 N N . GLY A 1 275 ? -10.847 13.889 30.227 1.00 14.55 275 GLY A N 1
ATOM 1919 C CA . GLY A 1 275 ? -9.744 12.997 30.543 1.00 11.63 275 GLY A CA 1
ATOM 1920 C C . GLY A 1 275 ? -9.370 11.934 29.528 1.00 10.54 275 GLY A C 1
ATOM 1921 O O . GLY A 1 275 ? -8.661 10.981 29.872 1.00 6.34 275 GLY A O 1
ATOM 1922 N N . VAL A 1 276 ? -9.833 12.072 28.289 1.00 10.22 276 VAL A N 1
ATOM 1923 C CA . VAL A 1 276 ? -9.489 11.088 27.264 1.00 9.60 276 VAL A CA 1
ATOM 1924 C C . VAL A 1 276 ? -9.210 11.720 25.906 1.00 9.05 276 VAL A C 1
ATOM 1925 O O . VAL A 1 276 ? -9.596 12.860 25.642 1.00 8.88 276 VAL A O 1
ATOM 1929 N N . LEU A 1 277 ? -8.511 10.974 25.056 1.00 8.19 277 LEU A N 1
ATOM 1930 C CA . LEU A 1 277 ? -8.224 11.423 23.699 1.00 6.70 277 LEU A CA 1
ATOM 1931 C C . LEU A 1 277 ? -8.862 10.419 22.751 1.00 7.45 277 LEU A C 1
ATOM 1932 O O . LEU A 1 277 ? -8.914 9.226 23.043 1.00 6.91 277 LEU A O 1
ATOM 1937 N N . PRO A 1 278 ? -9.374 10.892 21.608 1.00 6.78 278 PRO A N 1
ATOM 1938 C CA . PRO A 1 278 ? -9.998 9.997 20.633 1.00 5.45 278 PRO A CA 1
ATOM 1939 C C . PRO A 1 278 ? -8.922 9.325 19.787 1.00 6.42 278 PRO A C 1
ATOM 1940 O O . PRO A 1 278 ? -7.867 9.914 19.533 1.00 6.75 278 PRO A O 1
ATOM 1944 N N . VAL A 1 279 ? -9.180 8.093 19.366 1.00 6.47 279 VAL A N 1
ATOM 1945 C CA . VAL A 1 279 ? -8.239 7.379 18.516 1.00 7.33 279 VAL A CA 1
ATOM 1946 C C . VAL A 1 279 ? -8.581 7.774 17.076 1.00 8.36 279 VAL A C 1
ATOM 1947 O O . VAL A 1 279 ? -9.557 7.293 16.492 1.00 9.33 279 VAL A O 1
ATOM 1951 N N . ARG A 1 280 ? -7.789 8.681 16.517 1.00 8.10 280 ARG A N 1
ATOM 1952 C CA . ARG A 1 280 ? -8.025 9.151 15.161 1.00 9.21 280 ARG A CA 1
ATOM 1953 C C . ARG A 1 280 ? -6.760 9.727 14.553 1.00 9.41 280 ARG A C 1
ATOM 1954 O O . ARG A 1 280 ? -5.850 10.144 15.271 1.00 9.92 280 ARG A O 1
ATOM 1962 N N . ARG A 1 281 ? -6.705 9.727 13.226 1.00 12.13 281 ARG A N 1
ATOM 1963 C CA . ARG A 1 281 ? -5.572 10.297 12.511 1.00 14.04 281 ARG A CA 1
ATOM 1964 C C . ARG A 1 281 ? -5.818 11.801 12.536 1.00 14.44 281 ARG A C 1
ATOM 1965 O O . ARG A 1 281 ? -6.932 12.248 12.812 1.00 13.11 281 ARG A O 1
ATOM 1973 N N . VAL A 1 282 ? -4.785 12.584 12.259 1.00 13.58 282 VAL A N 1
ATOM 1974 C CA . VAL A 1 282 ? -4.938 14.025 12.263 1.00 14.69 282 VAL A CA 1
ATOM 1975 C C . VAL A 1 282 ? -4.635 14.595 10.889 1.00 16.67 282 VAL A C 1
ATOM 1976 O O . VAL A 1 282 ? -3.924 13.981 10.098 1.00 18.09 282 VAL A O 1
ATOM 1980 N N . ASP A 1 283 ? -5.203 15.761 10.607 1.00 18.01 283 ASP A N 1
ATOM 1981 C CA . ASP A 1 283 ? -4.987 16.424 9.329 1.00 19.38 283 ASP A CA 1
ATOM 1982 C C . ASP A 1 283 ? -4.151 17.680 9.542 1.00 17.38 283 ASP A C 1
ATOM 1983 O O . ASP A 1 283 ? -4.545 18.578 10.291 1.00 17.26 283 ASP A O 1
ATOM 1988 N N . VAL A 1 284 ? -2.989 17.724 8.894 1.00 15.96 284 VAL A N 1
ATOM 1989 C CA . VAL A 1 284 ? -2.097 18.876 8.990 1.00 14.72 284 VAL A CA 1
ATOM 1990 C C . VAL A 1 284 ? -2.747 20.044 8.254 1.00 14.54 284 VAL A C 1
ATOM 1991 O O . VAL A 1 284 ? -3.224 19.887 7.135 1.00 13.09 284 VAL A O 1
ATOM 1995 N N . SER A 1 285 ? -2.762 21.209 8.893 1.00 13.13 285 SER A N 1
ATOM 1996 C CA . SER A 1 285 ? -3.363 22.399 8.308 1.00 14.13 285 SER A CA 1
ATOM 1997 C C . SER A 1 285 ? -2.296 23.333 7.768 1.00 13.87 285 SER A C 1
ATOM 1998 O O . SER A 1 285 ? -1.385 23.727 8.487 1.00 11.89 285 SER A O 1
ATOM 2001 N N . GLU A 1 286 ? -2.416 23.684 6.493 1.00 13.64 286 GLU A N 1
ATOM 2002 C CA . GLU A 1 286 ? -1.461 24.574 5.851 1.00 15.01 286 GLU A CA 1
ATOM 2003 C C . GLU A 1 286 ? -1.233 25.850 6.652 1.00 15.47 286 GLU A C 1
ATOM 2004 O O . GLU A 1 286 ? -0.094 26.219 6.936 1.00 14.24 286 GLU A O 1
ATOM 2010 N N . GLN A 1 287 ? -2.323 26.520 7.015 1.00 15.82 287 GLN A N 1
ATOM 2011 C CA . GLN A 1 287 ? -2.247 27.767 7.771 1.00 17.75 287 GLN A CA 1
ATOM 2012 C C . GLN A 1 287 ? -1.512 27.618 9.101 1.00 16.33 287 GLN A C 1
ATOM 2013 O O . GLN A 1 287 ? -0.647 28.429 9.435 1.00 15.49 287 GLN A O 1
ATOM 2019 N N . ARG A 1 288 ? -1.863 26.586 9.862 1.00 14.20 288 ARG A N 1
ATOM 2020 C CA . ARG A 1 288 ? -1.235 26.346 11.157 1.00 14.41 288 ARG A CA 1
ATOM 2021 C C . ARG A 1 288 ? 0.246 26.017 11.035 1.00 12.14 288 ARG A C 1
ATOM 2022 O O . ARG A 1 288 ? 1.077 26.597 11.732 1.00 11.12 288 ARG A O 1
ATOM 2030 N N . LEU A 1 289 ? 0.580 25.087 10.150 1.00 11.59 289 LEU A N 1
ATOM 2031 C CA . LEU A 1 289 ? 1.972 24.700 9.972 1.00 9.79 289 LEU A CA 1
ATOM 2032 C C . LEU A 1 289 ? 2.819 25.876 9.499 1.00 11.25 289 LEU A C 1
ATOM 2033 O O . LEU A 1 289 ? 3.911 26.103 10.006 1.00 10.64 289 LEU A O 1
ATOM 2038 N N . ALA A 1 290 ? 2.308 26.630 8.531 1.00 11.97 290 ALA A N 1
ATOM 2039 C CA . ALA A 1 290 ? 3.041 27.771 8.000 1.00 13.16 290 ALA A CA 1
ATOM 2040 C C . ALA A 1 290 ? 3.426 28.791 9.070 1.00 13.29 290 ALA A C 1
ATOM 2041 O O . ALA A 1 290 ? 4.504 29.389 9.004 1.00 14.99 290 ALA A O 1
ATOM 2043 N N . GLU A 1 291 ? 2.557 28.984 10.057 1.00 13.30 291 GLU A N 1
ATOM 2044 C CA . GLU A 1 291 ? 2.819 29.948 11.129 1.00 14.28 291 GLU A CA 1
ATOM 2045 C C . GLU A 1 291 ? 4.022 29.583 11.997 1.00 14.41 291 GLU A C 1
ATOM 2046 O O . GLU A 1 291 ? 4.660 30.459 12.584 1.00 16.11 291 GLU A O 1
ATOM 2052 N N . VAL A 1 292 ? 4.339 28.294 12.075 1.00 10.85 292 VAL A N 1
ATOM 2053 C CA . VAL A 1 292 ? 5.453 27.838 12.901 1.00 10.62 292 VAL A CA 1
ATOM 2054 C C . VAL A 1 292 ? 6.531 27.136 12.079 1.00 9.07 292 VAL A C 1
ATOM 2055 O O . VAL A 1 292 ? 7.409 26.469 12.618 1.00 8.88 292 VAL A O 1
ATOM 2059 N N . GLU A 1 293 ? 6.471 27.315 10.769 1.00 9.71 293 GLU A N 1
ATOM 2060 C CA . GLU A 1 293 ? 7.422 26.671 9.880 1.00 9.83 293 GLU A CA 1
ATOM 2061 C C . GLU A 1 293 ? 8.776 27.367 9.791 1.00 9.55 293 GLU A C 1
ATOM 2062 O O . GLU A 1 293 ? 8.884 28.592 9.922 1.00 10.12 293 GLU A O 1
ATOM 2068 N N . ILE A 1 294 ? 9.814 26.563 9.591 1.00 8.48 294 ILE A N 1
ATOM 2069 C CA . ILE A 1 294 ? 11.175 27.074 9.451 1.00 8.90 294 ILE A CA 1
ATOM 2070 C C . ILE A 1 294 ? 11.851 26.423 8.239 1.00 9.42 294 ILE A C 1
ATOM 2071 O O . ILE A 1 294 ? 11.373 25.408 7.721 1.00 8.80 294 ILE A O 1
ATOM 2076 N N . ASP A 1 295 ? 12.950 27.020 7.780 1.00 8.97 295 ASP A N 1
ATOM 2077 C CA . ASP A 1 295 ? 13.723 26.484 6.655 1.00 10.58 295 ASP A CA 1
ATOM 2078 C C . ASP A 1 295 ? 14.137 25.069 7.091 1.00 10.90 295 ASP A C 1
ATOM 2079 O O . ASP A 1 295 ? 14.799 24.901 8.116 1.00 11.65 295 ASP A O 1
ATOM 2084 N N . PRO A 1 296 ? 13.768 24.039 6.312 1.00 8.97 296 PRO A N 1
ATOM 2085 C CA . PRO A 1 296 ? 14.093 22.645 6.644 1.00 9.27 296 PRO A CA 1
ATOM 2086 C C . PRO A 1 296 ? 15.483 22.104 6.309 1.00 10.15 296 PRO A C 1
ATOM 2087 O O .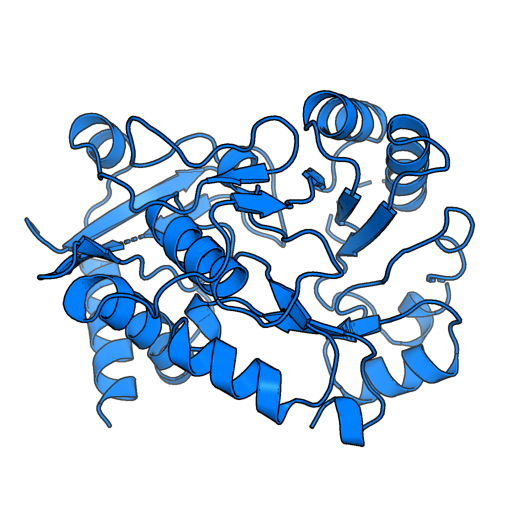 PRO A 1 296 ? 15.764 20.943 6.593 1.00 10.95 296 PRO A O 1
ATOM 2091 N N . ALA A 1 297 ? 16.343 22.931 5.719 1.00 10.65 297 ALA A N 1
ATOM 2092 C CA . ALA A 1 297 ? 17.684 22.498 5.321 1.00 11.36 297 ALA A CA 1
ATOM 2093 C C . ALA A 1 297 ? 18.433 21.665 6.360 1.00 10.53 297 ALA A C 1
ATOM 2094 O O . ALA A 1 297 ? 18.816 20.529 6.089 1.00 11.26 297 ALA A O 1
ATOM 2096 N N . ALA A 1 298 ? 18.640 22.234 7.542 1.00 11.26 298 ALA A N 1
ATOM 2097 C CA . ALA A 1 298 ? 19.366 21.545 8.604 1.00 10.35 298 ALA A CA 1
ATOM 2098 C C . ALA A 1 298 ? 18.656 20.274 9.063 1.00 11.16 298 ALA A C 1
ATOM 2099 O O . ALA A 1 298 ? 19.294 19.244 9.287 1.00 10.47 298 ALA A O 1
ATOM 2101 N N . TRP A 1 299 ? 17.337 20.343 9.203 1.00 10.20 299 TRP A N 1
ATOM 2102 C CA . TRP A 1 299 ? 16.574 19.181 9.633 1.00 10.97 299 TRP A CA 1
ATOM 2103 C C . TRP A 1 299 ? 16.568 18.054 8.609 1.00 10.24 299 TRP A C 1
ATOM 2104 O O . TRP A 1 299 ? 16.511 16.882 8.970 1.00 11.72 299 TRP A O 1
ATOM 2115 N N . GLN A 1 300 ? 16.624 18.409 7.328 1.00 9.65 300 GLN A N 1
ATOM 2116 C CA . GLN A 1 300 ? 16.644 17.408 6.269 1.00 9.09 300 GLN A CA 1
ATOM 2117 C C . GLN A 1 300 ? 17.989 16.681 6.278 1.00 9.09 300 GLN A C 1
ATOM 2118 O O . GLN A 1 300 ? 18.054 15.485 5.996 1.00 10.02 300 GLN A O 1
ATOM 2124 N N . ALA A 1 301 ? 19.054 17.407 6.608 1.00 10.35 301 ALA A N 1
ATOM 2125 C CA . ALA A 1 301 ? 20.383 16.810 6.681 1.00 11.68 301 ALA A CA 1
ATOM 2126 C C . ALA A 1 301 ? 20.388 15.839 7.856 1.00 11.80 301 ALA A C 1
ATOM 2127 O O . ALA A 1 301 ? 20.916 14.734 7.759 1.00 12.07 301 ALA A O 1
ATOM 2129 N N . ARG A 1 302 ? 19.772 16.250 8.960 1.00 11.94 302 ARG A N 1
ATOM 2130 C CA . ARG A 1 302 ? 19.715 15.408 10.144 1.00 12.53 302 ARG A CA 1
ATOM 2131 C C . ARG A 1 302 ? 18.860 14.168 9.893 1.00 12.01 302 ARG A C 1
ATOM 2132 O O . ARG A 1 302 ? 19.203 13.067 10.325 1.00 12.82 302 ARG A O 1
ATOM 2140 N N . LEU A 1 303 ? 17.746 14.349 9.193 1.00 12.28 303 LEU A N 1
ATOM 2141 C CA . LEU A 1 303 ? 16.861 13.233 8.885 1.00 11.71 303 LEU A CA 1
ATOM 2142 C C . LEU A 1 303 ? 17.590 12.246 7.978 1.00 13.23 303 LEU A C 1
ATOM 2143 O O . LEU A 1 303 ? 17.451 11.036 8.126 1.00 13.37 303 LEU A O 1
ATOM 2148 N N . ALA A 1 304 ? 18.372 12.773 7.041 1.00 13.27 304 ALA A N 1
ATOM 2149 C CA . ALA A 1 304 ? 19.127 11.931 6.119 1.00 13.96 304 ALA A CA 1
ATOM 2150 C C . ALA A 1 304 ? 20.122 11.040 6.862 1.00 12.79 304 ALA A C 1
ATOM 2151 O O . ALA A 1 304 ? 20.303 9.875 6.507 1.00 13.31 304 ALA A O 1
ATOM 2153 N N . ALA A 1 305 ? 20.763 11.590 7.889 1.00 11.93 305 ALA A N 1
ATOM 2154 C CA . ALA A 1 305 ? 21.746 10.840 8.670 1.00 11.29 305 ALA A CA 1
ATOM 2155 C C . ALA A 1 305 ? 21.077 9.744 9.486 1.00 12.34 305 ALA A C 1
ATOM 2156 O O . ALA A 1 305 ? 21.616 8.642 9.623 1.00 11.46 305 ALA A O 1
ATOM 2158 N N . ALA A 1 306 ? 19.903 10.053 10.033 1.00 10.78 306 ALA A N 1
ATOM 2159 C CA . ALA A 1 306 ? 19.160 9.090 10.833 1.00 11.73 306 ALA A CA 1
ATOM 2160 C C . ALA A 1 306 ? 18.651 7.964 9.945 1.00 11.21 306 ALA A C 1
ATOM 2161 O O . ALA A 1 306 ? 18.694 6.800 10.328 1.00 11.12 306 ALA A O 1
ATOM 2163 N N . ARG A 1 307 ? 18.166 8.316 8.756 1.00 13.06 307 ARG A N 1
ATOM 2164 C CA . ARG A 1 307 ? 17.651 7.314 7.830 1.00 14.78 307 ARG A CA 1
ATOM 2165 C C . ARG A 1 307 ? 18.784 6.388 7.384 1.00 14.47 307 ARG A C 1
ATOM 2166 O O . ARG A 1 307 ? 18.598 5.177 7.253 1.00 14.95 307 ARG A O 1
ATOM 2174 N N . ALA A 1 308 ? 19.962 6.965 7.164 1.00 13.70 308 ALA A N 1
ATOM 2175 C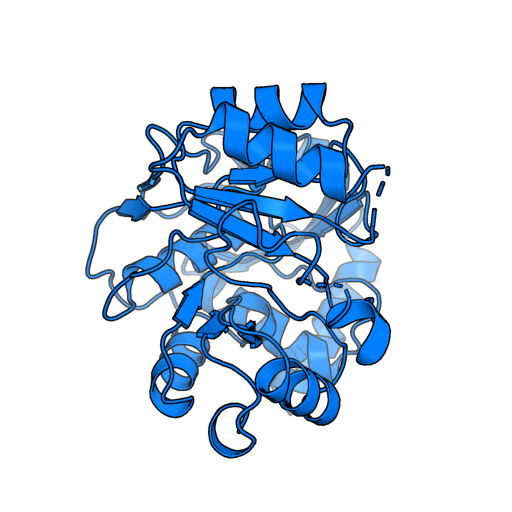 CA . ALA A 1 308 ? 21.123 6.182 6.751 1.00 14.95 308 ALA A CA 1
ATOM 2176 C C . ALA A 1 308 ? 21.497 5.205 7.860 1.00 15.70 308 ALA A C 1
ATOM 2177 O O . ALA A 1 308 ? 21.840 4.056 7.595 1.00 17.30 308 ALA A O 1
ATOM 2179 N N . ALA A 1 309 ? 21.435 5.665 9.105 1.00 16.50 309 ALA A N 1
ATOM 2180 C CA . ALA A 1 309 ? 21.772 4.812 10.238 1.00 16.42 309 ALA A CA 1
ATOM 2181 C C . ALA A 1 309 ? 20.761 3.677 10.369 1.00 17.78 309 ALA A C 1
ATOM 2182 O O . ALA A 1 309 ? 21.121 2.533 10.646 1.00 18.76 309 ALA A O 1
ATOM 2184 N N . TRP A 1 310 ? 19.489 3.998 10.162 1.00 18.30 310 TRP A N 1
ATOM 2185 C CA . TRP A 1 310 ? 18.431 3.003 10.265 1.00 20.83 310 TRP A CA 1
ATOM 2186 C C . TRP A 1 310 ? 18.561 1.905 9.210 1.00 22.56 310 TRP A C 1
ATOM 2187 O O . TRP A 1 310 ? 18.551 0.720 9.536 1.00 20.71 310 TRP A O 1
ATOM 2198 N N . GLU A 1 311 ? 18.691 2.304 7.950 1.00 24.86 311 GLU A N 1
ATOM 2199 C CA . GLU A 1 311 ? 18.810 1.346 6.856 1.00 27.90 311 GLU A CA 1
ATOM 2200 C C . GLU A 1 311 ? 20.079 0.497 6.899 1.00 29.37 311 GLU A C 1
ATOM 2201 O O . GLU A 1 311 ? 20.137 -0.563 6.277 1.00 27.94 311 GLU A O 1
ATOM 2207 N N . GLN A 1 312 ? 21.090 0.955 7.631 1.00 31.16 312 GLN A N 1
ATOM 2208 C CA . GLN A 1 312 ? 22.345 0.215 7.724 1.00 34.51 312 GLN A CA 1
ATOM 2209 C C . GLN A 1 312 ? 22.474 -0.548 9.037 1.00 35.38 312 GLN A C 1
ATOM 2210 O O . GLN A 1 312 ? 22.358 -1.791 8.997 1.00 36.30 312 GLN A O 1
#